Protein AF-A0A7S2MPW9-F1 (afdb_monomer_lite)

pLDDT: mean 77.72, std 21.35, range [29.8, 97.31]

Sequence (317 aa):
MNTMNASNDPNSKHPEPDKTSPPSLQSSKEESKTSEEHQGDAQKKQDGMHLFTVGCFVVCTFFWLLALVKYHPQPWLVVQNAFISLTVCFTLDTFVACVAPGLSSRLVTMHFSLGALQNILYIILLNIGTDLFAKVWTSIYFGYYQWTWIMLLTHCREFFPMFRVFYTIHHAISFFITGSWIIIGLCCFANDNDFIYRAIVIWLSSDLWVYSLNIYRSLRPETDKDFIRKWQTIVFGIERVHRSVAYLQPLTVPASRYNLLMWVVLSTGLFNDIVDAAFQLHSLCKHYQHKKLRVLAIDAKIPMHSTIATTNLDKAD

Organism: NCBI:txid374047

Structure (mmCIF, N/CA/C/O backbone):
data_AF-A0A7S2MPW9-F1
#
_entry.id   AF-A0A7S2MPW9-F1
#
loop_
_atom_site.group_PDB
_atom_site.id
_atom_site.type_symbol
_atom_site.label_atom_id
_atom_site.label_alt_id
_atom_site.label_comp_id
_atom_site.label_asym_id
_atom_site.label_entity_id
_atom_site.label_seq_id
_atom_site.pdbx_PDB_ins_code
_atom_site.Cartn_x
_atom_site.Cartn_y
_atom_site.Cartn_z
_atom_site.occupancy
_atom_site.B_iso_or_equiv
_atom_site.auth_seq_id
_atom_site.auth_comp_id
_atom_site.auth_asym_id
_atom_site.auth_atom_id
_atom_site.pdbx_PDB_model_num
ATOM 1 N N . MET A 1 1 ? -9.784 -38.675 66.337 1.00 33.03 1 MET A N 1
ATOM 2 C CA . MET A 1 1 ? -10.475 -38.417 67.615 1.00 33.03 1 MET A CA 1
ATOM 3 C C . MET A 1 1 ? -11.635 -37.475 67.341 1.00 33.03 1 MET A C 1
ATOM 5 O O . MET A 1 1 ? -11.364 -36.381 66.877 1.00 33.03 1 MET A O 1
ATOM 9 N N . ASN A 1 2 ? -12.854 -37.966 67.613 1.00 32.25 2 ASN A N 1
ATOM 10 C CA . ASN A 1 2 ? -14.096 -37.267 68.000 1.00 32.25 2 ASN A CA 1
ATOM 11 C C . ASN A 1 2 ? -14.688 -36.181 67.073 1.00 32.25 2 ASN A C 1
ATOM 13 O O . ASN A 1 2 ? -13.973 -35.299 66.636 1.00 32.25 2 ASN A O 1
ATOM 17 N N . THR A 1 3 ? -15.995 -36.068 66.803 1.00 31.20 3 THR A N 1
ATOM 18 C CA . THR A 1 3 ? -17.202 -36.926 66.885 1.00 31.20 3 THR A CA 1
ATOM 19 C C . THR A 1 3 ? -18.344 -36.133 66.222 1.00 31.20 3 THR A C 1
ATOM 21 O O . THR A 1 3 ? -18.347 -34.907 66.252 1.00 31.20 3 THR A O 1
ATOM 24 N N . MET A 1 4 ? -19.314 -36.867 65.674 1.00 30.08 4 MET A N 1
ATOM 25 C CA . MET A 1 4 ? -20.738 -36.548 65.436 1.00 30.08 4 MET A CA 1
ATOM 26 C C . MET A 1 4 ? -21.390 -35.447 66.313 1.00 30.08 4 MET A C 1
ATOM 28 O O . MET A 1 4 ? -21.136 -35.399 67.515 1.00 30.08 4 MET A O 1
ATOM 32 N N . ASN A 1 5 ? -22.379 -34.716 65.766 1.00 32.38 5 ASN A N 1
ATOM 33 C CA . ASN A 1 5 ? -23.802 -34.988 66.061 1.00 32.38 5 ASN A CA 1
ATOM 34 C C . ASN A 1 5 ? -24.821 -34.199 65.213 1.00 32.38 5 ASN A C 1
ATOM 36 O O . ASN A 1 5 ? -24.546 -33.120 64.699 1.00 32.38 5 ASN A O 1
ATOM 40 N N . ALA A 1 6 ? -26.000 -34.813 65.097 1.00 31.95 6 ALA A N 1
ATOM 41 C CA . ALA A 1 6 ? -27.182 -34.459 64.313 1.00 31.95 6 ALA A CA 1
ATOM 42 C C . ALA A 1 6 ? -28.345 -33.913 65.188 1.00 31.95 6 ALA A C 1
ATOM 44 O O . ALA A 1 6 ? -28.186 -33.761 66.399 1.00 31.95 6 ALA A O 1
ATOM 45 N N . SER A 1 7 ? -29.530 -33.777 64.562 1.00 29.80 7 SER A N 1
ATOM 46 C CA . SER A 1 7 ? -30.897 -33.534 65.102 1.00 29.80 7 SER A CA 1
ATOM 47 C C . SER A 1 7 ? -31.343 -32.064 65.170 1.00 29.80 7 SER A C 1
ATOM 49 O O . SER A 1 7 ? -30.515 -31.199 65.420 1.00 29.80 7 SER A O 1
ATOM 51 N N . ASN A 1 8 ? -32.613 -31.673 65.012 1.00 30.14 8 ASN A N 1
ATOM 52 C CA . ASN A 1 8 ? -33.855 -32.246 64.462 1.00 30.14 8 ASN A CA 1
ATOM 53 C C . ASN A 1 8 ? -34.857 -31.060 64.309 1.00 30.14 8 ASN A C 1
ATOM 55 O O . ASN A 1 8 ? -34.724 -30.059 65.009 1.00 30.14 8 ASN A O 1
ATOM 59 N N . ASP A 1 9 ? -35.837 -31.222 63.412 1.00 34.28 9 ASP A N 1
ATOM 60 C CA . ASP A 1 9 ? -37.135 -30.515 63.191 1.00 34.28 9 ASP A CA 1
ATOM 61 C C . ASP A 1 9 ? -37.967 -30.217 64.488 1.00 34.28 9 ASP A C 1
ATOM 63 O O . ASP A 1 9 ? -37.542 -30.740 65.523 1.00 34.28 9 ASP A O 1
ATOM 67 N N . PRO A 1 10 ? -39.169 -29.538 64.535 1.00 42.94 10 PRO A N 1
ATOM 68 C CA . PRO A 1 10 ? -40.152 -29.186 63.470 1.00 42.94 10 PRO A CA 1
ATOM 69 C C . PRO A 1 10 ? -41.023 -27.878 63.637 1.00 42.94 10 PRO A C 1
ATOM 71 O O . PRO A 1 10 ? -41.033 -27.213 64.666 1.00 42.94 10 PRO A O 1
ATOM 74 N N . ASN A 1 11 ? -41.863 -27.604 62.620 1.00 30.50 11 ASN A N 1
ATOM 75 C CA . ASN A 1 11 ? -43.237 -27.023 62.612 1.00 30.50 11 ASN A CA 1
ATOM 76 C C . ASN A 1 11 ? -43.641 -25.749 63.404 1.00 30.50 11 ASN A C 1
ATOM 78 O O . ASN A 1 11 ? -43.724 -25.741 64.628 1.00 30.50 11 ASN A O 1
ATOM 82 N N . SER A 1 12 ? -44.233 -24.792 62.671 1.00 34.12 12 SER A N 1
ATOM 83 C CA . SER A 1 12 ? -45.349 -23.944 63.133 1.00 34.12 12 SER A CA 1
ATOM 84 C C . SER A 1 12 ? -46.259 -23.558 61.951 1.00 34.12 12 SER A C 1
ATOM 86 O O . SER A 1 12 ? -45.774 -23.163 60.893 1.00 34.12 12 SER A O 1
ATOM 88 N N . LYS A 1 13 ? -47.578 -23.717 62.127 1.00 32.12 13 LYS A N 1
ATOM 89 C CA . LYS A 1 13 ? -48.657 -23.565 61.131 1.00 32.12 13 LYS A CA 1
ATOM 90 C C . LYS A 1 13 ? -49.380 -22.201 61.223 1.00 32.12 13 LYS A C 1
ATOM 92 O O . LYS A 1 13 ? -49.699 -21.789 62.331 1.00 32.12 13 LYS A O 1
ATOM 97 N N . HIS A 1 14 ? -49.799 -21.695 60.046 1.00 30.05 14 HIS A N 1
ATOM 98 C CA . HIS A 1 14 ? -51.002 -20.879 59.696 1.00 30.05 14 HIS A CA 1
ATOM 99 C C . HIS A 1 14 ? -51.167 -19.421 60.202 1.00 30.05 14 HIS A C 1
ATOM 101 O O . HIS A 1 14 ? -50.583 -19.092 61.229 1.00 30.05 14 HIS A O 1
ATOM 107 N N . PRO A 1 15 ? -52.039 -18.565 59.584 1.00 38.38 15 PRO A N 1
ATOM 108 C CA . PRO A 1 15 ? -52.835 -18.675 58.331 1.00 38.38 15 PRO A CA 1
ATOM 109 C C . PRO A 1 15 ? -52.736 -17.460 57.347 1.00 38.38 15 PRO A C 1
ATOM 111 O O . PRO A 1 15 ? -52.164 -16.423 57.669 1.00 38.38 15 PRO A O 1
ATOM 114 N N . GLU A 1 16 ? -53.335 -17.600 56.150 1.00 34.88 16 GLU A N 1
ATOM 115 C CA . GLU A 1 16 ? -53.603 -16.543 55.140 1.00 34.88 16 GLU A CA 1
ATOM 116 C C . GLU A 1 16 ? -54.580 -15.447 55.624 1.00 34.88 16 GLU A C 1
ATOM 118 O O . GLU A 1 16 ? -55.357 -15.674 56.557 1.00 34.88 16 GLU A O 1
ATOM 123 N N . PRO A 1 17 ? -54.619 -14.291 54.924 1.00 35.62 17 PRO A N 1
ATOM 124 C CA . PRO A 1 17 ? -55.852 -13.996 54.184 1.00 35.62 17 PRO A CA 1
ATOM 125 C C . PRO A 1 17 ? -55.654 -13.362 52.787 1.00 35.62 17 PRO A C 1
ATOM 127 O O . PRO A 1 17 ? -54.938 -12.383 52.602 1.00 35.62 17 PRO A O 1
ATOM 130 N N . ASP A 1 18 ? -56.377 -13.946 51.834 1.00 30.27 18 ASP A N 1
ATOM 131 C CA . ASP A 1 18 ? -57.110 -13.380 50.691 1.00 30.27 18 ASP A CA 1
ATOM 132 C C . ASP A 1 18 ? -57.025 -11.856 50.415 1.00 30.27 18 ASP A C 1
ATOM 134 O O . ASP A 1 18 ? -57.422 -11.049 51.262 1.00 30.27 18 ASP A O 1
ATOM 138 N N . LYS A 1 19 ? -56.662 -11.473 49.172 1.00 30.19 19 LYS A N 1
ATOM 139 C CA . LYS A 1 19 ? -57.503 -10.666 48.248 1.00 30.19 19 LYS A CA 1
ATOM 140 C C . LYS A 1 19 ? -56.767 -10.114 47.012 1.00 30.19 19 LYS A C 1
ATOM 142 O O . LYS A 1 19 ? -55.676 -9.558 47.081 1.00 30.19 19 LYS A O 1
ATOM 147 N N . THR A 1 20 ? -57.534 -10.112 45.918 1.00 30.34 20 THR A N 1
ATOM 148 C CA . THR A 1 20 ? -57.513 -9.200 44.753 1.00 30.34 20 THR A CA 1
ATOM 149 C C . THR A 1 20 ? -56.441 -9.381 43.672 1.00 30.34 20 THR A C 1
ATOM 151 O O . THR A 1 20 ? -55.391 -8.751 43.676 1.00 30.34 20 THR A O 1
ATOM 154 N N . SER A 1 21 ? -56.811 -10.138 42.635 1.00 35.56 21 SER A N 1
ATOM 155 C CA . SER A 1 21 ? -56.347 -9.929 41.255 1.00 35.56 21 SER A CA 1
ATOM 156 C C . SER A 1 21 ? -57.095 -8.753 40.607 1.00 35.56 21 SER A C 1
ATOM 158 O O . SER A 1 21 ? -58.295 -8.595 40.845 1.00 35.56 21 SER A O 1
ATOM 160 N N . PRO A 1 22 ? -56.425 -7.962 39.751 1.00 34.09 22 PRO A N 1
ATOM 161 C CA . PRO A 1 22 ? -56.986 -7.678 38.422 1.00 34.09 22 PRO A CA 1
ATOM 162 C C . PRO A 1 22 ? -55.875 -7.584 37.340 1.00 34.09 22 PRO A C 1
ATOM 164 O O . PRO A 1 22 ? -54.704 -7.814 37.631 1.00 34.09 22 PRO A O 1
ATOM 167 N N . PRO A 1 23 ? -56.199 -7.232 36.086 1.00 33.94 23 PRO A N 1
ATOM 168 C CA . PRO A 1 23 ? -56.688 -8.104 35.032 1.00 33.94 23 PRO A CA 1
ATOM 169 C C . PRO A 1 23 ? -55.614 -8.409 33.967 1.00 33.94 23 PRO A C 1
ATOM 171 O O . PRO A 1 23 ? -54.579 -7.759 33.849 1.00 33.94 23 PRO A O 1
ATOM 174 N N . SER A 1 24 ? -55.919 -9.410 33.148 1.00 39.53 24 SER A N 1
ATOM 175 C CA . SER A 1 24 ? -55.214 -9.826 31.935 1.00 39.53 24 SER A CA 1
ATOM 176 C C . SER A 1 24 ? -54.828 -8.672 30.994 1.00 39.53 24 SER A C 1
ATOM 178 O O . SER A 1 24 ? -55.700 -8.055 30.382 1.00 39.53 24 SER A O 1
ATOM 180 N N . LEU A 1 25 ? -53.524 -8.468 30.779 1.00 33.00 25 LEU A N 1
ATOM 181 C CA . LEU A 1 25 ? -52.990 -7.773 29.605 1.00 33.00 25 LEU A CA 1
ATOM 182 C C . LEU A 1 25 ? -52.784 -8.789 28.470 1.00 33.00 25 LEU A C 1
ATOM 184 O O . LEU A 1 25 ? -51.747 -9.439 28.356 1.00 33.00 25 LEU A O 1
ATOM 188 N N . GLN A 1 26 ? -53.794 -8.914 27.608 1.00 40.38 26 GLN A N 1
ATOM 189 C CA . GLN A 1 26 ? -53.567 -9.247 26.204 1.00 40.38 26 GLN A CA 1
ATOM 190 C C . GLN A 1 26 ? -52.887 -8.037 25.553 1.00 40.38 26 GLN A C 1
ATOM 192 O O . GLN A 1 26 ? -53.560 -7.052 25.284 1.00 40.38 26 GLN A O 1
ATOM 197 N N . SER A 1 27 ? -51.573 -8.080 25.330 1.00 38.75 27 SER A N 1
ATOM 198 C CA . SER A 1 27 ? -50.887 -7.247 24.326 1.00 38.75 27 SER A CA 1
ATOM 199 C C . SER A 1 27 ? -49.396 -7.581 24.301 1.00 38.75 27 SER A C 1
ATOM 201 O O . SER A 1 27 ? -48.606 -6.946 24.994 1.00 38.75 27 SER A O 1
ATOM 203 N N . SER A 1 28 ? -49.007 -8.584 23.515 1.00 38.41 28 SER A N 1
ATOM 204 C CA . SER A 1 28 ? -47.616 -8.761 23.056 1.00 38.41 28 SER A CA 1
ATOM 205 C C . SER A 1 28 ? -47.512 -9.952 22.105 1.00 38.41 28 SER A C 1
ATOM 207 O O . SER A 1 28 ? -46.898 -10.973 22.405 1.00 38.41 28 SER A O 1
ATOM 209 N N . LYS A 1 29 ? -48.143 -9.859 20.930 1.00 32.94 29 LYS A N 1
ATOM 210 C CA . LYS A 1 29 ? -47.875 -10.823 19.848 1.00 32.94 29 LYS A CA 1
ATOM 211 C C . LYS A 1 29 ? -47.653 -10.224 18.459 1.00 32.94 29 LYS A C 1
ATOM 213 O O . LYS A 1 29 ? -47.433 -10.993 17.532 1.00 32.94 29 LYS A O 1
ATOM 218 N N . GLU A 1 30 ? -47.611 -8.899 18.312 1.00 34.00 30 GLU A N 1
ATOM 219 C CA . GLU A 1 30 ? -47.418 -8.265 16.994 1.00 34.00 30 GLU A CA 1
ATOM 220 C C . GLU A 1 30 ? -46.133 -7.441 16.817 1.00 34.00 30 GLU A C 1
ATOM 222 O O . GLU A 1 30 ? -45.769 -7.164 15.682 1.00 34.00 30 GLU A O 1
ATOM 227 N N . GLU A 1 31 ? -45.352 -7.153 17.864 1.00 34.34 31 GLU A N 1
ATOM 228 C CA . GLU A 1 31 ? -44.090 -6.397 17.700 1.00 34.34 31 GLU A CA 1
ATOM 229 C C . GLU A 1 31 ? -42.842 -7.258 17.426 1.00 34.34 31 GLU A C 1
ATOM 231 O O . GLU A 1 31 ? -41.777 -6.717 17.138 1.00 34.34 31 GLU A O 1
ATOM 236 N N . SER A 1 32 ? -42.934 -8.595 17.460 1.00 36.28 32 SER A N 1
ATOM 237 C CA . SER A 1 32 ? -41.745 -9.459 17.301 1.00 36.28 32 SER A CA 1
ATOM 238 C C . SER A 1 32 ? -41.447 -9.900 15.861 1.00 36.28 32 SER A C 1
ATOM 240 O O . SER A 1 32 ? -40.350 -10.389 15.613 1.00 36.28 32 SER A O 1
ATOM 242 N N . LYS A 1 33 ? -42.367 -9.725 14.899 1.00 35.72 33 LYS A N 1
ATOM 243 C CA . LYS A 1 33 ? -42.147 -10.187 13.510 1.00 35.72 33 LYS A CA 1
ATOM 244 C C . LYS A 1 33 ? -41.399 -9.182 12.628 1.00 35.72 33 LYS A C 1
ATOM 246 O O . LYS A 1 33 ? -40.625 -9.587 11.770 1.00 35.72 33 LYS A O 1
ATOM 251 N N . THR A 1 34 ? -41.559 -7.883 12.866 1.00 39.59 34 THR A N 1
ATOM 252 C CA . THR A 1 34 ? -40.948 -6.824 12.041 1.00 39.59 34 THR A CA 1
ATOM 253 C C . THR A 1 34 ? -39.464 -6.586 12.336 1.00 39.59 34 THR A C 1
ATOM 255 O O . THR A 1 34 ? -38.724 -6.195 11.434 1.00 39.59 34 THR A O 1
ATOM 258 N N . SER A 1 35 ? -38.984 -6.861 13.556 1.00 41.31 35 SER A N 1
ATOM 259 C CA . SER A 1 35 ? -37.544 -6.767 13.870 1.00 41.31 35 SER A CA 1
ATOM 260 C C . SER A 1 35 ? -36.727 -7.941 13.318 1.00 41.31 35 SER A C 1
ATOM 262 O O . SER A 1 35 ? -35.585 -7.734 12.909 1.00 41.31 35 SER A O 1
ATOM 264 N N . GLU A 1 36 ? -37.295 -9.150 13.257 1.00 44.50 36 GLU A N 1
ATOM 265 C CA . GLU A 1 36 ? -36.598 -10.337 12.737 1.00 44.50 36 GLU A CA 1
ATOM 266 C C . GLU A 1 36 ? -36.490 -10.331 11.203 1.00 44.50 36 GLU A C 1
ATOM 268 O O . GLU A 1 36 ? -35.430 -10.660 10.671 1.00 44.50 36 GLU A O 1
ATOM 273 N N . GLU A 1 37 ? -37.523 -9.876 10.479 1.00 42.56 37 GLU A N 1
ATOM 274 C CA . GLU A 1 37 ? -37.459 -9.728 9.012 1.00 42.56 37 GLU A CA 1
ATOM 275 C C . GLU A 1 37 ? -36.451 -8.650 8.579 1.00 42.56 37 GLU A C 1
ATOM 277 O O . GLU A 1 37 ? -35.635 -8.885 7.686 1.00 42.56 37 GLU A O 1
ATOM 282 N N . HIS A 1 38 ? -36.419 -7.492 9.251 1.00 47.44 38 HIS A N 1
ATOM 283 C CA . HIS A 1 38 ? -35.436 -6.445 8.946 1.00 47.44 38 HIS A CA 1
ATOM 284 C C . HIS A 1 38 ? -33.999 -6.808 9.353 1.00 47.44 38 HIS A C 1
ATOM 286 O O . HIS A 1 38 ? -33.057 -6.397 8.669 1.00 47.44 38 HIS A O 1
ATOM 292 N N . GLN A 1 39 ? -33.801 -7.601 10.412 1.00 49.88 39 GLN A N 1
ATOM 293 C CA . GLN A 1 39 ? -32.480 -8.152 10.733 1.00 49.88 39 GLN A CA 1
ATOM 294 C C . GLN A 1 39 ? -32.048 -9.230 9.729 1.00 49.88 39 GLN A C 1
ATOM 296 O O . GLN A 1 39 ? -30.889 -9.226 9.312 1.00 49.88 39 GLN A O 1
ATOM 301 N N . GLY A 1 40 ? -32.962 -10.097 9.281 1.00 54.00 40 GLY A N 1
ATOM 302 C CA . GLY A 1 40 ? -32.685 -11.137 8.285 1.00 54.00 40 GLY A CA 1
ATOM 303 C C . GLY A 1 40 ? -32.262 -10.580 6.921 1.00 54.00 40 GLY A C 1
ATOM 304 O O . GLY A 1 40 ? -31.305 -11.079 6.318 1.00 54.00 40 GLY A O 1
ATOM 305 N N . ASP A 1 41 ? -32.907 -9.507 6.461 1.00 60.22 41 ASP A N 1
ATOM 306 C CA . ASP A 1 41 ? -32.568 -8.849 5.192 1.00 60.22 41 ASP A CA 1
ATOM 307 C C . ASP A 1 41 ? -31.267 -8.039 5.265 1.00 60.22 41 ASP A C 1
ATOM 309 O O . ASP A 1 41 ? -30.459 -8.062 4.329 1.00 60.22 41 ASP A O 1
ATOM 313 N N . ALA A 1 42 ? -31.009 -7.364 6.390 1.00 61.56 42 ALA A N 1
ATOM 314 C CA . ALA A 1 42 ? -29.744 -6.668 6.614 1.00 61.56 42 ALA A CA 1
ATOM 315 C C . ALA A 1 42 ? -28.559 -7.649 6.666 1.00 61.56 42 ALA A C 1
ATOM 317 O O . ALA A 1 42 ? -27.515 -7.384 6.062 1.00 61.56 42 ALA A O 1
ATOM 318 N N . GLN A 1 43 ? -28.743 -8.803 7.315 1.00 61.09 43 GLN A N 1
ATOM 319 C CA . GLN A 1 43 ? -27.737 -9.859 7.410 1.00 61.09 43 GLN A CA 1
ATOM 320 C C . GLN A 1 43 ? -27.456 -10.499 6.041 1.00 61.09 43 GLN A C 1
ATOM 322 O O . GLN A 1 43 ? -26.302 -10.548 5.618 1.00 61.09 43 GLN A O 1
ATOM 327 N N . LYS A 1 44 ? -28.497 -10.878 5.279 1.00 66.00 44 LYS A N 1
ATOM 328 C CA . LYS A 1 44 ? -28.340 -11.408 3.908 1.00 66.00 44 LYS A CA 1
ATOM 329 C C . LYS A 1 44 ? -27.622 -10.432 2.978 1.00 66.00 44 LYS A C 1
ATOM 331 O O . LYS A 1 44 ? -26.766 -10.840 2.191 1.00 66.00 44 LYS A O 1
ATOM 336 N N . LYS A 1 45 ? -27.945 -9.138 3.064 1.00 68.50 45 LYS A N 1
ATOM 337 C CA . LYS A 1 45 ? -27.285 -8.094 2.267 1.00 68.50 45 LYS A CA 1
ATOM 338 C C . LYS A 1 45 ? -25.807 -7.947 2.636 1.00 68.50 45 LYS A C 1
ATOM 340 O O . LYS A 1 45 ? -24.966 -7.769 1.754 1.00 68.50 45 LYS A O 1
ATOM 345 N N . GLN A 1 46 ? -25.484 -8.038 3.924 1.00 66.06 46 GLN A N 1
ATOM 346 C CA . GLN A 1 46 ? -24.112 -7.964 4.418 1.00 66.06 46 GLN A CA 1
ATOM 347 C C . GLN A 1 46 ? -23.283 -9.193 4.005 1.00 66.06 46 GLN A C 1
ATOM 349 O O . GLN A 1 46 ? -22.144 -9.033 3.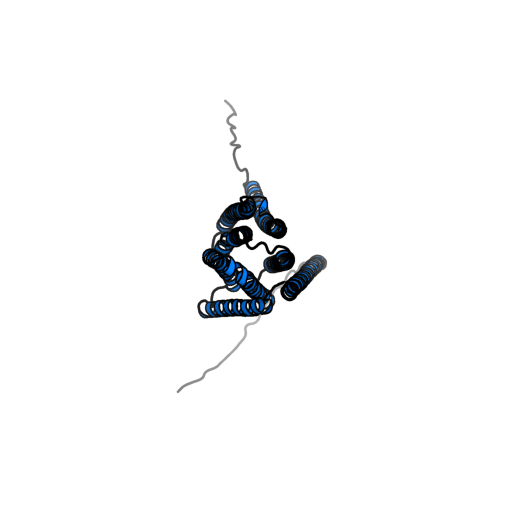560 1.00 66.06 46 GLN A O 1
ATOM 354 N N . ASP A 1 47 ? -23.865 -10.390 4.062 1.00 70.75 47 ASP A N 1
ATOM 355 C CA . ASP A 1 47 ? -23.218 -11.637 3.639 1.00 70.75 47 ASP A CA 1
ATOM 356 C C . ASP A 1 47 ? -22.990 -11.679 2.120 1.00 70.75 47 ASP A C 1
ATOM 358 O O . ASP A 1 47 ? -21.897 -12.025 1.662 1.00 70.75 47 ASP A O 1
ATOM 362 N N . GLY A 1 48 ? -23.974 -11.233 1.330 1.00 73.62 48 GLY A N 1
ATOM 363 C CA . GLY A 1 48 ? -23.838 -11.099 -0.123 1.00 73.62 48 GLY A CA 1
ATOM 364 C C . GLY A 1 48 ? -22.732 -10.118 -0.528 1.00 73.62 48 GLY A C 1
ATOM 365 O O . GLY A 1 48 ? -21.932 -10.411 -1.417 1.00 73.62 48 GLY A O 1
ATOM 366 N N . MET A 1 49 ? -22.625 -8.981 0.169 1.00 75.25 49 MET A N 1
ATOM 367 C CA . MET A 1 49 ? -21.550 -8.011 -0.058 1.00 75.25 49 MET A CA 1
ATOM 368 C C . MET A 1 49 ? -20.173 -8.597 0.287 1.00 75.25 49 MET A C 1
ATOM 370 O O . MET A 1 49 ? -19.224 -8.410 -0.472 1.00 75.25 49 MET A O 1
ATOM 374 N N . HIS A 1 50 ? -20.055 -9.349 1.386 1.00 74.06 50 HIS A N 1
ATOM 375 C CA . HIS A 1 50 ? -18.806 -10.029 1.732 1.00 74.06 50 HIS A CA 1
ATOM 376 C C . HIS A 1 50 ? -18.383 -11.038 0.658 1.00 74.06 50 HIS A C 1
ATOM 378 O O . HIS A 1 50 ? -17.247 -10.966 0.187 1.00 74.06 50 HIS A O 1
ATOM 384 N N . LEU A 1 51 ? -19.286 -11.921 0.222 1.00 80.62 51 LEU A N 1
ATOM 385 C CA . LEU A 1 51 ? -19.003 -12.904 -0.830 1.00 80.62 51 LEU A CA 1
ATOM 386 C C . LEU A 1 51 ? -18.572 -12.241 -2.141 1.00 80.62 51 LEU A C 1
ATOM 388 O O . LEU A 1 51 ? -17.579 -12.655 -2.737 1.00 80.62 51 LEU A O 1
ATOM 392 N N . PHE A 1 52 ? -19.265 -11.176 -2.553 1.00 84.38 52 PHE A N 1
ATOM 393 C CA . PHE A 1 52 ? -18.893 -10.404 -3.737 1.00 84.38 52 PHE A CA 1
ATOM 394 C C . PHE A 1 52 ? -17.475 -9.831 -3.618 1.00 84.38 52 PHE A C 1
ATOM 396 O O . PHE A 1 52 ? -16.657 -10.022 -4.515 1.00 84.38 52 PHE A O 1
ATOM 403 N N . THR A 1 53 ? -17.145 -9.189 -2.491 1.00 82.00 53 THR A N 1
ATOM 404 C CA . THR A 1 53 ? -15.803 -8.613 -2.293 1.00 82.00 53 THR A CA 1
ATOM 405 C C . THR A 1 53 ? -14.700 -9.670 -2.276 1.00 82.00 53 THR A C 1
ATOM 407 O O . THR A 1 53 ? -13.645 -9.448 -2.868 1.00 82.00 53 THR A O 1
ATOM 410 N N . VAL A 1 54 ? -14.945 -10.838 -1.673 1.00 83.94 54 VAL A N 1
ATOM 411 C CA . VAL A 1 54 ? -14.001 -11.967 -1.699 1.00 83.94 54 VAL A CA 1
ATOM 412 C C . VAL A 1 54 ? -13.817 -12.487 -3.126 1.00 83.94 54 VAL A C 1
ATOM 414 O O . VAL A 1 54 ? -12.684 -12.716 -3.543 1.00 83.94 54 VAL A O 1
ATOM 417 N N . GLY A 1 55 ? -14.899 -12.611 -3.901 1.00 87.06 55 GLY A N 1
ATOM 418 C CA . GLY A 1 55 ? -14.833 -12.970 -5.319 1.00 87.06 55 GLY A CA 1
ATOM 419 C C . GLY A 1 55 ? -13.977 -11.991 -6.128 1.00 87.06 55 GLY A C 1
ATOM 420 O O . GLY A 1 55 ? -13.075 -12.418 -6.847 1.00 87.06 55 GLY A O 1
ATOM 421 N N . CYS A 1 56 ? -14.187 -10.682 -5.947 1.00 88.31 56 CYS A N 1
ATOM 422 C CA . CYS A 1 56 ? -13.365 -9.645 -6.577 1.00 88.31 56 CYS A CA 1
ATOM 423 C C . CYS A 1 56 ? -11.887 -9.768 -6.196 1.00 88.31 56 CYS A C 1
ATOM 425 O O . CYS A 1 56 ? -11.028 -9.688 -7.069 1.00 88.31 56 CYS A O 1
ATOM 427 N N . PHE A 1 57 ? -11.581 -10.008 -4.918 1.00 88.38 57 PHE A N 1
ATOM 428 C CA . PHE A 1 57 ? -10.207 -10.228 -4.471 1.00 88.38 57 PHE A CA 1
ATOM 429 C C . PHE A 1 57 ? -9.563 -11.411 -5.199 1.00 88.38 57 PHE A C 1
ATOM 431 O O . PHE A 1 57 ? -8.494 -11.248 -5.778 1.00 88.38 57 PHE A O 1
ATOM 438 N N . VAL A 1 58 ? -10.231 -12.569 -5.243 1.00 89.94 58 VAL A N 1
ATOM 439 C CA . VAL A 1 58 ? -9.710 -13.770 -5.918 1.00 89.94 58 VAL A CA 1
ATOM 440 C C . VAL A 1 58 ? -9.455 -13.504 -7.401 1.00 89.94 58 VAL A C 1
ATOM 442 O O . VAL A 1 58 ? -8.386 -13.845 -7.908 1.00 89.94 58 VAL A O 1
ATOM 445 N N . VAL A 1 59 ? -10.398 -12.855 -8.090 1.00 92.88 59 VAL A N 1
ATOM 446 C CA . VAL A 1 59 ? -10.253 -12.504 -9.511 1.00 92.88 59 VAL A CA 1
ATOM 447 C C . VAL A 1 59 ? -9.077 -11.551 -9.725 1.00 92.88 59 VAL A C 1
ATOM 449 O O . VAL A 1 59 ? -8.262 -11.790 -10.615 1.00 92.88 59 VAL A O 1
ATOM 452 N N . CYS A 1 60 ? -8.934 -10.510 -8.902 1.00 93.31 60 CYS A N 1
ATOM 453 C CA . CYS A 1 60 ? -7.832 -9.556 -9.015 1.00 93.31 60 CYS A CA 1
ATOM 454 C C . CYS A 1 60 ? -6.472 -10.180 -8.678 1.00 93.31 60 CYS A C 1
ATOM 456 O O . CYS A 1 60 ? -5.490 -9.906 -9.366 1.00 93.31 60 CYS A O 1
ATOM 458 N N . THR A 1 61 ? -6.398 -11.051 -7.667 1.00 91.19 61 THR A N 1
ATOM 459 C CA . THR A 1 61 ? -5.182 -11.814 -7.352 1.00 91.19 61 THR A CA 1
ATOM 460 C C . THR A 1 61 ? -4.812 -12.746 -8.501 1.00 91.19 61 THR A C 1
ATOM 462 O O . THR A 1 61 ? -3.644 -12.815 -8.881 1.00 91.19 61 THR A O 1
ATOM 465 N N . PHE A 1 62 ? -5.787 -13.436 -9.096 1.00 93.31 62 PHE A N 1
ATOM 466 C CA . PHE A 1 62 ? -5.542 -14.306 -10.244 1.00 93.31 62 PHE A CA 1
ATOM 467 C C . PHE A 1 62 ? -5.086 -13.510 -11.471 1.00 93.31 62 PHE A C 1
ATOM 469 O O . PHE A 1 62 ? -4.110 -13.884 -12.116 1.00 93.31 62 PHE A O 1
ATOM 476 N N . PHE A 1 63 ? -5.726 -12.373 -11.752 1.00 94.62 63 PHE A N 1
ATOM 477 C CA . PHE A 1 63 ? -5.292 -11.437 -12.788 1.00 94.62 63 PHE A CA 1
ATOM 478 C C . PHE A 1 63 ? -3.844 -10.982 -12.568 1.00 94.62 63 PHE A C 1
ATOM 480 O O . PHE A 1 63 ? -3.041 -11.030 -13.498 1.00 94.62 63 PHE A O 1
ATOM 487 N N . TRP A 1 64 ? -3.491 -10.597 -11.341 1.00 94.06 64 TRP A N 1
ATOM 488 C CA . TRP A 1 64 ? -2.131 -10.193 -10.993 1.00 94.06 64 TRP A CA 1
ATOM 489 C C . TRP A 1 64 ? -1.123 -11.328 -11.201 1.00 94.06 64 TRP A C 1
ATOM 491 O O . TRP A 1 64 ? -0.072 -11.109 -11.798 1.00 94.06 64 TRP A O 1
ATOM 501 N N . LEU A 1 65 ? -1.456 -12.555 -10.783 1.00 93.19 65 LEU A N 1
ATOM 502 C CA . LEU A 1 65 ? -0.610 -13.736 -10.991 1.00 93.19 65 LEU A CA 1
ATOM 503 C C . LEU A 1 65 ? -0.421 -14.045 -12.480 1.00 93.19 65 LEU A C 1
ATOM 505 O O . LEU A 1 65 ? 0.698 -14.321 -12.908 1.00 93.19 65 LEU A O 1
ATOM 509 N N . LEU A 1 66 ? -1.486 -13.963 -13.282 1.00 93.94 66 LEU A N 1
ATOM 510 C CA . LEU A 1 66 ? -1.399 -14.128 -14.733 1.00 93.94 66 LEU A CA 1
ATOM 511 C C . LEU A 1 66 ? -0.531 -13.043 -15.375 1.00 93.94 66 LEU A C 1
ATOM 513 O O . LEU A 1 66 ? 0.295 -13.352 -16.233 1.00 93.94 66 LEU A O 1
ATOM 517 N N . ALA A 1 67 ? -0.695 -11.785 -14.954 1.00 92.50 67 ALA A N 1
ATOM 518 C CA . ALA A 1 67 ? 0.126 -10.679 -15.426 1.00 92.50 67 ALA A CA 1
ATOM 519 C C . ALA A 1 67 ? 1.605 -10.902 -15.077 1.00 92.50 67 ALA A C 1
ATOM 521 O O . ALA A 1 67 ? 2.473 -10.756 -15.938 1.00 92.50 67 ALA A O 1
ATOM 522 N N . LEU A 1 68 ? 1.884 -11.332 -13.843 1.00 92.19 68 LEU A N 1
ATOM 523 C CA . LEU A 1 68 ? 3.224 -11.663 -13.379 1.00 92.19 68 LEU A CA 1
ATOM 524 C C . LEU A 1 68 ? 3.845 -12.777 -14.229 1.00 92.19 68 LEU A C 1
ATOM 526 O O . LEU A 1 68 ? 4.899 -12.570 -14.819 1.00 92.19 68 LEU A O 1
ATOM 530 N N . VAL A 1 69 ? 3.189 -13.937 -14.326 1.00 92.94 69 VAL A N 1
ATOM 531 C CA . VAL A 1 69 ? 3.722 -15.113 -15.037 1.00 92.94 69 VAL A CA 1
ATOM 532 C C . VAL A 1 69 ? 3.948 -14.829 -16.521 1.00 92.94 69 VAL A C 1
ATOM 534 O O . VAL A 1 69 ? 4.918 -15.324 -17.091 1.00 92.94 69 VAL A O 1
ATOM 537 N N . LYS A 1 70 ? 3.072 -14.039 -17.150 1.00 92.31 70 LYS A N 1
ATOM 538 C CA . LYS A 1 70 ? 3.125 -13.793 -18.593 1.00 92.31 70 LYS A CA 1
ATOM 539 C C . LYS A 1 70 ? 4.075 -12.663 -18.996 1.00 92.31 70 LYS A C 1
ATOM 541 O O . LYS A 1 70 ? 4.662 -12.749 -20.071 1.00 92.31 70 LYS A O 1
ATOM 546 N N . TYR A 1 71 ? 4.191 -11.606 -18.191 1.00 89.88 71 TYR A N 1
ATOM 547 C CA . TYR A 1 71 ? 4.869 -10.372 -18.610 1.00 89.88 71 TYR A CA 1
ATOM 548 C C . TYR A 1 71 ? 6.052 -9.965 -17.724 1.00 89.88 71 TYR A C 1
ATOM 550 O O . TYR A 1 71 ? 6.854 -9.137 -18.147 1.00 89.88 71 TYR A O 1
ATOM 558 N N . HIS A 1 72 ? 6.209 -10.519 -16.519 1.00 87.44 72 HIS A N 1
ATOM 559 C CA . HIS A 1 72 ? 7.376 -10.210 -15.693 1.00 87.44 72 HIS A CA 1
ATOM 560 C C . HIS A 1 72 ? 8.592 -11.037 -16.149 1.00 87.44 72 HIS A C 1
ATOM 562 O O . HIS A 1 72 ? 8.446 -12.235 -16.381 1.00 87.44 72 HIS A O 1
ATOM 568 N N . PRO A 1 73 ? 9.808 -10.464 -16.231 1.00 86.38 73 PRO A N 1
ATOM 569 C CA . PRO A 1 73 ? 10.992 -11.195 -16.699 1.00 86.38 73 PRO A CA 1
ATOM 570 C C . PRO A 1 73 ? 11.457 -12.296 -15.733 1.00 86.38 73 PRO A C 1
ATOM 572 O O . PRO A 1 73 ? 12.128 -13.240 -16.137 1.00 86.38 73 PRO A O 1
ATOM 575 N N . GLN A 1 74 ? 11.127 -12.176 -14.444 1.00 88.88 74 GLN A N 1
ATOM 576 C CA . GLN A 1 74 ? 11.537 -13.115 -13.392 1.00 88.88 74 GLN A CA 1
ATOM 577 C C . GLN A 1 74 ? 10.365 -13.442 -12.450 1.00 88.88 74 GLN A C 1
ATOM 579 O O . GLN A 1 74 ? 10.387 -13.059 -11.281 1.00 88.88 74 GLN A O 1
ATOM 584 N N . PRO A 1 75 ? 9.290 -14.085 -12.936 1.00 90.94 75 PRO A N 1
ATOM 585 C CA . PRO A 1 75 ? 8.066 -14.263 -12.156 1.00 90.94 75 PRO A CA 1
ATOM 586 C C . PRO A 1 75 ? 8.286 -15.185 -10.954 1.00 90.94 75 PRO A C 1
ATOM 588 O O . PRO A 1 75 ? 7.788 -14.921 -9.863 1.00 90.94 75 PRO A O 1
ATOM 591 N N . TRP A 1 76 ? 9.094 -16.234 -11.127 1.00 92.00 76 TRP A N 1
ATOM 592 C CA . TRP A 1 76 ? 9.387 -17.191 -10.065 1.00 92.00 76 TRP A CA 1
ATOM 593 C C . TRP A 1 76 ? 10.140 -16.557 -8.893 1.00 92.00 76 TRP A C 1
ATOM 595 O O . TRP A 1 76 ? 9.791 -16.798 -7.742 1.00 92.00 76 TRP A O 1
ATOM 605 N N . LEU A 1 77 ? 11.108 -15.681 -9.180 1.00 90.69 77 LEU A N 1
ATOM 606 C CA . LEU A 1 77 ? 11.841 -14.955 -8.146 1.00 90.69 77 LEU A CA 1
ATOM 607 C C . LEU A 1 77 ? 10.909 -14.041 -7.336 1.00 90.69 77 LEU A C 1
ATOM 609 O O . LEU A 1 77 ? 11.027 -13.977 -6.116 1.00 90.69 77 LEU A O 1
ATOM 613 N N . VAL A 1 78 ? 9.951 -13.380 -7.998 1.00 91.94 78 VAL A N 1
ATOM 614 C CA . VAL A 1 78 ? 8.945 -12.548 -7.316 1.00 91.94 78 VAL A CA 1
ATOM 615 C C . VAL A 1 78 ? 8.083 -13.390 -6.378 1.00 91.94 78 VAL A C 1
ATOM 617 O O . VAL A 1 78 ? 7.885 -13.014 -5.224 1.00 91.94 78 VAL A O 1
ATOM 620 N N . VAL A 1 79 ? 7.613 -14.554 -6.838 1.00 91.94 79 VAL A N 1
ATOM 621 C CA . VAL A 1 79 ? 6.820 -15.474 -6.007 1.00 91.94 79 VAL A CA 1
ATOM 622 C C . VAL A 1 79 ? 7.635 -15.984 -4.816 1.00 91.94 79 VAL A C 1
ATOM 624 O O . VAL A 1 79 ? 7.160 -15.912 -3.685 1.00 91.94 79 VAL A O 1
ATOM 627 N N . GLN A 1 80 ? 8.871 -16.443 -5.033 1.00 93.69 80 GLN A N 1
ATOM 628 C CA . GLN A 1 80 ? 9.756 -16.910 -3.959 1.00 93.69 80 GLN A CA 1
ATOM 629 C C . GLN A 1 80 ? 10.002 -15.821 -2.906 1.00 93.69 80 GLN A C 1
ATOM 631 O O . GLN A 1 80 ? 9.843 -16.066 -1.710 1.00 93.69 80 GLN A O 1
ATOM 636 N N . ASN A 1 81 ? 10.328 -14.604 -3.341 1.00 94.19 81 ASN A N 1
ATOM 637 C CA . ASN A 1 81 ? 10.553 -13.480 -2.437 1.00 94.19 81 ASN A CA 1
ATOM 638 C C . ASN A 1 81 ? 9.275 -13.079 -1.690 1.00 94.19 81 ASN A C 1
ATOM 640 O O . ASN A 1 81 ? 9.344 -12.727 -0.514 1.00 94.19 81 ASN A O 1
ATOM 644 N N . ALA A 1 82 ? 8.107 -13.180 -2.328 1.00 94.81 82 ALA A N 1
ATOM 645 C CA . ALA A 1 82 ? 6.838 -12.936 -1.655 1.00 94.81 82 ALA A CA 1
ATOM 646 C C . ALA A 1 82 ? 6.551 -13.978 -0.565 1.00 94.81 82 ALA A C 1
ATOM 648 O O . ALA A 1 82 ? 6.104 -13.604 0.518 1.00 94.81 82 ALA A O 1
ATOM 649 N N . PHE A 1 83 ? 6.878 -15.256 -0.794 1.00 95.50 83 PHE A N 1
ATOM 650 C CA . PHE A 1 83 ? 6.807 -16.293 0.243 1.00 95.50 83 PHE A CA 1
ATOM 651 C C . PHE A 1 83 ? 7.750 -16.008 1.418 1.00 95.50 83 PHE A C 1
ATOM 653 O O . PHE A 1 83 ? 7.377 -16.226 2.573 1.00 95.50 83 PHE A O 1
ATOM 660 N N . ILE A 1 84 ? 8.951 -15.485 1.151 1.00 95.69 84 ILE A N 1
ATOM 661 C CA . ILE A 1 84 ? 9.873 -15.048 2.208 1.00 95.69 84 ILE A CA 1
ATOM 662 C C . ILE A 1 84 ? 9.247 -13.899 3.006 1.00 95.69 84 ILE A C 1
ATOM 664 O O . ILE A 1 84 ? 9.173 -13.982 4.231 1.00 95.69 84 ILE A O 1
ATOM 668 N N . SER A 1 85 ? 8.736 -12.860 2.338 1.00 96.25 85 SER A N 1
ATOM 669 C CA . SER A 1 85 ? 8.064 -11.736 3.006 1.00 96.25 85 SER A CA 1
ATOM 670 C C . SER A 1 85 ? 6.856 -12.190 3.836 1.00 96.25 85 SER A C 1
ATOM 672 O O . SER A 1 85 ? 6.723 -11.782 4.987 1.00 96.25 85 SER A O 1
ATOM 674 N N . LEU A 1 86 ? 6.032 -13.096 3.303 1.00 96.69 86 LEU A N 1
ATOM 675 C CA . LEU A 1 86 ? 4.912 -13.716 4.014 1.00 96.69 86 LEU A CA 1
ATOM 676 C C . LEU A 1 86 ? 5.375 -14.441 5.287 1.00 96.69 86 LEU A C 1
ATOM 678 O O . LEU A 1 86 ? 4.801 -14.257 6.362 1.00 96.69 86 LEU A O 1
ATOM 682 N N . THR A 1 87 ? 6.439 -15.238 5.177 1.00 97.12 87 THR A N 1
ATOM 683 C CA . THR A 1 87 ? 7.026 -15.976 6.305 1.00 97.12 87 THR A CA 1
ATOM 684 C C . THR A 1 87 ? 7.540 -15.025 7.384 1.00 97.12 87 THR A C 1
ATOM 686 O O . THR A 1 87 ? 7.312 -15.254 8.574 1.00 97.12 87 THR A O 1
ATOM 689 N N . VAL A 1 88 ? 8.185 -13.924 6.987 1.00 96.94 88 VAL A N 1
ATOM 690 C CA . VAL A 1 88 ? 8.636 -12.876 7.914 1.00 96.94 88 VAL A CA 1
ATOM 691 C C . VAL A 1 88 ? 7.447 -12.245 8.641 1.00 96.94 88 VAL A C 1
ATOM 693 O O . VAL A 1 88 ? 7.494 -12.125 9.864 1.00 96.94 88 VAL A O 1
ATOM 696 N N . CYS A 1 89 ? 6.358 -11.911 7.940 1.00 97.31 89 CYS A N 1
ATOM 697 C CA . CYS A 1 89 ? 5.151 -11.370 8.572 1.00 97.31 89 CYS A CA 1
ATOM 698 C C . CYS A 1 89 ? 4.561 -12.331 9.619 1.00 97.31 89 CYS A C 1
ATOM 700 O O . CYS A 1 89 ? 4.276 -11.904 10.739 1.00 97.31 89 CYS A O 1
ATOM 702 N N . PHE A 1 90 ? 4.438 -13.627 9.304 1.00 96.62 90 PHE A N 1
ATOM 703 C CA . PHE A 1 90 ? 3.974 -14.631 10.273 1.00 96.62 90 PHE A CA 1
ATOM 704 C C . PHE A 1 90 ? 4.919 -14.797 11.461 1.00 96.62 90 PHE A C 1
ATOM 706 O O . PHE A 1 90 ? 4.464 -14.932 12.598 1.00 96.62 90 PHE A O 1
ATOM 713 N N . THR A 1 91 ? 6.228 -14.764 11.215 1.00 97.19 91 THR A N 1
ATOM 714 C CA . THR A 1 91 ? 7.240 -14.881 12.272 1.00 97.19 91 THR A CA 1
ATOM 715 C C . THR A 1 91 ? 7.147 -13.706 13.242 1.00 97.19 91 THR A C 1
ATOM 717 O O . THR A 1 91 ? 7.125 -13.912 14.453 1.00 97.19 91 THR A O 1
ATOM 720 N N . LEU A 1 92 ? 7.028 -12.479 12.724 1.00 96.31 92 LEU A N 1
ATOM 721 C CA . LEU A 1 92 ? 6.873 -11.273 13.539 1.00 96.31 92 LEU A CA 1
ATOM 722 C C . LEU A 1 92 ? 5.556 -11.274 14.320 1.00 96.31 92 LEU A C 1
ATOM 724 O O . LEU A 1 92 ? 5.555 -10.958 15.507 1.00 96.3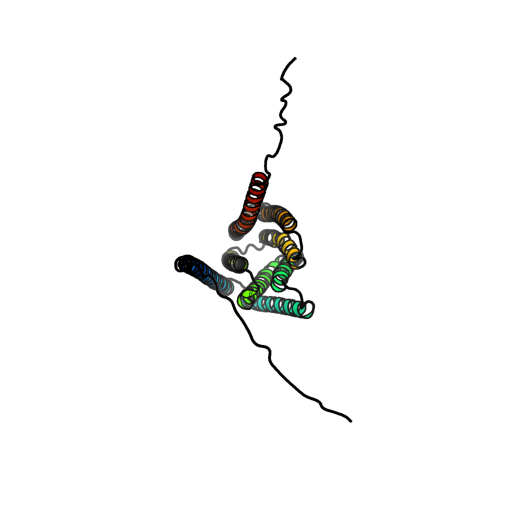1 92 LEU A O 1
ATOM 728 N N . ASP A 1 93 ? 4.448 -11.668 13.690 1.00 94.12 93 ASP A N 1
ATOM 729 C CA . ASP A 1 93 ? 3.155 -11.790 14.370 1.00 94.12 93 ASP A CA 1
ATOM 730 C C . ASP A 1 93 ? 3.195 -12.818 15.509 1.00 94.12 93 ASP A C 1
ATOM 732 O O . ASP A 1 93 ? 2.739 -12.533 16.620 1.00 94.12 93 ASP A O 1
ATOM 736 N N . THR A 1 94 ? 3.809 -13.978 15.260 1.00 94.06 94 THR A N 1
ATOM 737 C CA . THR A 1 94 ? 4.001 -15.035 16.265 1.00 94.06 94 THR A CA 1
ATOM 738 C C . THR A 1 94 ? 4.873 -14.541 17.414 1.00 94.06 94 THR A C 1
ATOM 740 O O . THR A 1 94 ? 4.519 -14.709 18.578 1.00 94.06 94 THR A O 1
ATOM 743 N N . PHE A 1 95 ? 5.984 -13.870 17.104 1.00 95.94 95 PHE A N 1
ATOM 744 C CA . PHE A 1 95 ? 6.862 -13.281 18.110 1.00 95.94 95 PHE A CA 1
ATOM 745 C C . PHE A 1 95 ? 6.114 -12.278 19.000 1.00 95.94 95 PHE A C 1
ATOM 747 O O . PHE A 1 95 ? 6.208 -12.348 20.225 1.00 95.94 95 PHE A O 1
ATOM 754 N N . VAL A 1 96 ? 5.311 -11.389 18.408 1.00 93.75 96 VAL A N 1
ATOM 755 C CA . VAL A 1 96 ? 4.500 -10.426 19.167 1.00 93.75 96 VAL A CA 1
ATOM 756 C C . VAL A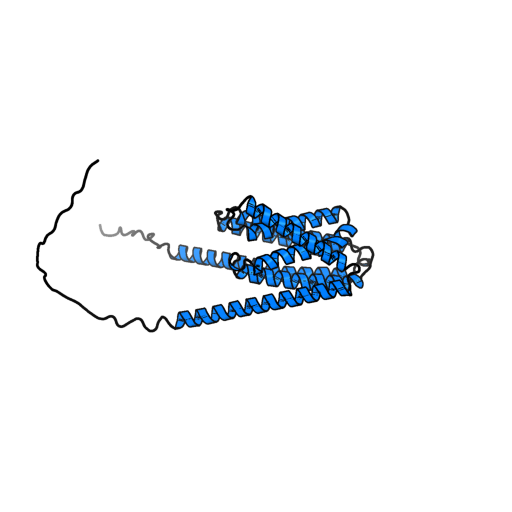 1 96 ? 3.421 -11.124 19.996 1.00 93.75 96 VAL A C 1
ATOM 758 O O . VAL A 1 96 ? 3.194 -10.718 21.133 1.00 93.75 96 VAL A O 1
ATOM 761 N N . ALA A 1 97 ? 2.798 -12.194 19.492 1.00 91.62 97 ALA A N 1
ATOM 762 C CA . ALA A 1 97 ? 1.881 -13.015 20.290 1.00 91.62 97 ALA A CA 1
ATOM 763 C C . ALA A 1 97 ? 2.560 -13.601 21.537 1.00 91.62 97 ALA A C 1
ATOM 765 O O . ALA A 1 97 ? 1.952 -13.621 22.606 1.00 91.62 97 ALA A O 1
ATOM 766 N N . CYS A 1 98 ? 3.815 -14.039 21.418 1.00 94.00 98 CYS A N 1
ATOM 767 C CA . CYS A 1 98 ? 4.578 -14.585 22.538 1.00 94.00 98 CYS A CA 1
ATOM 768 C C . CYS A 1 98 ? 4.985 -13.512 23.559 1.00 94.00 98 CYS A C 1
ATOM 770 O O . CYS A 1 98 ? 4.920 -13.755 24.761 1.00 94.00 98 CYS A O 1
ATOM 772 N N . VAL A 1 99 ? 5.414 -12.333 23.097 1.00 94.06 99 VAL A N 1
ATOM 773 C CA . VAL A 1 99 ? 5.951 -11.271 23.970 1.00 94.06 99 VAL A CA 1
ATOM 774 C C . VAL A 1 99 ? 4.850 -10.391 24.573 1.00 94.06 99 VAL A C 1
ATOM 776 O O . VAL A 1 99 ? 5.011 -9.864 25.672 1.00 94.06 99 VAL A O 1
ATOM 779 N N . ALA A 1 100 ? 3.719 -10.238 23.884 1.00 89.69 100 ALA A N 1
ATOM 780 C CA . ALA A 1 100 ? 2.603 -9.394 24.305 1.00 89.69 100 ALA A CA 1
ATOM 781 C C . ALA A 1 100 ? 1.245 -10.122 24.189 1.00 89.69 100 ALA A C 1
ATOM 783 O O . ALA A 1 100 ? 0.350 -9.652 23.478 1.00 89.69 100 ALA A O 1
ATOM 784 N N . PRO A 1 101 ? 1.036 -11.239 24.917 1.00 86.31 101 PRO A N 1
ATOM 785 C CA . PRO A 1 101 ? -0.183 -12.049 24.807 1.00 86.31 101 PRO A CA 1
ATOM 786 C C . PRO A 1 101 ? -1.463 -11.305 25.230 1.00 86.31 101 PRO A C 1
ATOM 788 O O . PRO A 1 101 ? -2.557 -11.672 24.815 1.00 86.31 101 PRO A O 1
ATOM 791 N N . GLY A 1 102 ? -1.345 -10.242 26.036 1.00 84.50 102 GLY A N 1
ATOM 792 C CA . GLY A 1 102 ? -2.473 -9.424 26.500 1.00 84.50 102 GLY A CA 1
ATOM 793 C C . GLY A 1 102 ? -2.910 -8.300 25.551 1.00 84.50 102 GLY A C 1
ATOM 794 O O . GLY A 1 102 ? -3.788 -7.515 25.910 1.00 84.50 102 GLY A O 1
ATOM 795 N N . LEU A 1 103 ? -2.301 -8.164 24.367 1.00 85.25 103 LEU A N 1
ATOM 796 C CA . LEU A 1 103 ? -2.630 -7.085 23.434 1.00 85.25 103 LEU A CA 1
ATOM 797 C C . LEU A 1 103 ? -3.978 -7.349 22.734 1.00 85.25 103 LEU A C 1
ATOM 799 O O . LEU A 1 103 ? -4.046 -8.061 21.735 1.00 85.25 103 LEU A O 1
ATOM 803 N N . SER A 1 104 ? -5.052 -6.727 23.229 1.00 80.62 104 SER A N 1
ATOM 804 C CA . SER A 1 104 ? -6.438 -6.970 22.779 1.00 80.62 104 SER A CA 1
ATOM 805 C C . SER A 1 104 ? -6.695 -6.719 21.288 1.00 80.62 104 SER A C 1
ATOM 807 O O . SER A 1 104 ? -7.571 -7.346 20.705 1.00 80.62 104 SER A O 1
ATOM 809 N N . SER A 1 105 ? -5.939 -5.813 20.662 1.00 85.44 105 SER A N 1
ATOM 810 C CA . SER A 1 105 ? -6.053 -5.462 19.237 1.00 85.44 105 SER A CA 1
ATOM 811 C C . SER A 1 105 ? -4.829 -5.902 18.426 1.00 85.44 105 SER A C 1
ATOM 813 O O . SER A 1 105 ? -4.474 -5.246 17.447 1.00 85.44 105 SER A O 1
ATOM 815 N N . ARG A 1 106 ? -4.160 -6.994 18.834 1.00 89.06 106 ARG A N 1
ATOM 816 C CA . ARG A 1 106 ? -2.877 -7.449 18.265 1.00 89.06 106 ARG A CA 1
ATOM 817 C C . ARG A 1 106 ? -2.871 -7.474 16.742 1.00 89.06 106 ARG A C 1
ATOM 819 O O . ARG A 1 106 ? -1.992 -6.861 16.153 1.00 89.06 106 ARG A O 1
ATOM 826 N N . LEU A 1 107 ? -3.844 -8.125 16.106 1.00 89.19 107 LEU A N 1
ATOM 827 C CA . LEU A 1 107 ? -3.871 -8.269 14.646 1.00 89.19 107 LEU A CA 1
ATOM 828 C C . LEU A 1 107 ? -3.991 -6.929 13.916 1.00 89.19 107 LEU A C 1
ATOM 830 O O . LEU A 1 107 ? -3.328 -6.708 12.905 1.00 89.19 107 LEU A O 1
ATOM 834 N N . VAL A 1 108 ? -4.801 -6.016 14.453 1.00 87.75 108 VAL A N 1
ATOM 835 C CA . VAL A 1 108 ? -4.953 -4.661 13.914 1.00 87.75 108 VAL A CA 1
ATOM 836 C C . VAL A 1 108 ? -3.641 -3.891 14.071 1.00 87.75 108 VAL A C 1
ATOM 838 O O . VAL A 1 108 ? -3.145 -3.325 13.098 1.00 87.75 108 VAL A O 1
ATOM 841 N N . THR A 1 109 ? -3.030 -3.933 15.259 1.00 91.25 109 THR A N 1
ATOM 842 C CA . THR A 1 109 ? -1.714 -3.328 15.512 1.00 91.25 109 THR A CA 1
ATOM 843 C C . THR A 1 109 ? -0.650 -3.895 14.573 1.00 91.25 109 THR A C 1
ATOM 845 O O . THR A 1 109 ? 0.122 -3.128 13.999 1.00 91.25 109 THR A O 1
ATOM 848 N N . MET A 1 110 ? -0.615 -5.218 14.393 1.00 94.44 110 MET A N 1
ATOM 849 C CA . MET A 1 110 ? 0.350 -5.907 13.537 1.00 94.44 110 MET A CA 1
ATOM 850 C C . MET A 1 110 ? 0.180 -5.534 12.074 1.00 94.44 110 MET A C 1
ATOM 852 O O . MET A 1 110 ? 1.176 -5.248 11.421 1.00 94.44 110 MET A O 1
ATOM 856 N N . HIS A 1 111 ? -1.054 -5.451 11.575 1.00 92.69 111 HIS A N 1
ATOM 857 C CA . HIS A 1 111 ? -1.318 -4.996 10.215 1.00 92.69 111 HIS A CA 1
ATOM 858 C C . HIS A 1 111 ? -0.724 -3.607 9.972 1.00 92.69 111 HIS A C 1
ATOM 860 O O . HIS A 1 111 ? 0.128 -3.442 9.104 1.00 92.69 111 HIS A O 1
ATOM 866 N N . PHE A 1 112 ? -1.068 -2.627 10.808 1.00 93.31 112 PHE A N 1
ATOM 867 C CA . PHE A 1 112 ? -0.543 -1.275 10.631 1.00 93.31 112 PHE A CA 1
ATOM 868 C C . PHE A 1 112 ? 0.972 -1.173 10.865 1.00 93.31 112 PHE A C 1
ATOM 870 O O . PHE A 1 112 ? 1.645 -0.420 10.164 1.00 93.31 112 PHE A O 1
ATOM 877 N N . SER A 1 113 ? 1.530 -1.946 11.801 1.00 96.00 113 SER A N 1
ATOM 878 C CA . SER A 1 113 ? 2.975 -1.955 12.079 1.00 96.00 113 SER A CA 1
ATOM 879 C C . SER A 1 113 ? 3.779 -2.569 10.934 1.00 96.00 113 SER A C 1
ATOM 881 O O . SER A 1 113 ? 4.798 -2.011 10.533 1.00 96.00 113 SER A O 1
ATOM 883 N N . LEU A 1 114 ? 3.312 -3.688 10.374 1.00 96.00 114 LEU A N 1
ATOM 884 C CA . LEU A 1 114 ? 3.936 -4.326 9.215 1.00 96.00 114 LEU A CA 1
ATOM 885 C C . LEU A 1 114 ? 3.785 -3.466 7.957 1.00 96.00 114 LEU A C 1
ATOM 887 O O . LEU A 1 114 ? 4.752 -3.331 7.214 1.00 96.00 114 LEU A O 1
ATOM 891 N N . GLY A 1 115 ? 2.634 -2.815 7.761 1.00 94.81 115 GLY A N 1
ATOM 892 C CA . GLY A 1 115 ? 2.451 -1.830 6.694 1.00 94.81 115 GLY A CA 1
ATOM 893 C C . GLY A 1 115 ? 3.417 -0.645 6.818 1.00 94.81 115 GLY A C 1
ATOM 894 O O . GLY A 1 115 ? 4.025 -0.227 5.832 1.00 94.81 115 GLY A O 1
ATOM 895 N N . ALA A 1 116 ? 3.631 -0.130 8.034 1.00 96.12 116 ALA A N 1
ATOM 896 C CA . ALA A 1 116 ? 4.611 0.929 8.274 1.00 96.12 116 ALA A CA 1
ATOM 897 C C . ALA A 1 116 ? 6.043 0.458 7.992 1.00 96.12 116 ALA A C 1
ATOM 899 O O . ALA A 1 116 ? 6.793 1.151 7.302 1.00 96.12 116 ALA A O 1
ATOM 900 N N . LEU A 1 117 ? 6.401 -0.741 8.459 1.00 96.06 117 LEU A N 1
ATOM 901 C CA . LEU A 1 117 ? 7.701 -1.351 8.189 1.00 96.06 117 LEU A CA 1
ATOM 902 C C . LEU A 1 117 ? 7.933 -1.543 6.685 1.00 96.06 117 LEU A C 1
ATOM 904 O O . LEU A 1 117 ? 9.004 -1.207 6.189 1.00 96.06 117 LEU A O 1
ATOM 908 N N . GLN A 1 118 ? 6.931 -2.022 5.948 1.00 95.50 118 GLN A N 1
ATOM 909 C CA . GLN A 1 118 ? 6.987 -2.154 4.494 1.00 95.50 118 GLN A CA 1
ATOM 910 C C . GLN A 1 118 ? 7.275 -0.812 3.810 1.00 95.50 118 GLN A C 1
ATOM 912 O O . GLN A 1 118 ? 8.164 -0.740 2.963 1.00 95.50 118 GLN A O 1
ATOM 917 N N . ASN A 1 119 ? 6.572 0.257 4.187 1.00 94.75 119 ASN A N 1
ATOM 918 C CA . ASN A 1 119 ? 6.791 1.576 3.590 1.00 94.75 119 ASN A CA 1
ATOM 919 C C . ASN A 1 119 ? 8.171 2.154 3.928 1.00 94.75 119 ASN A C 1
ATOM 921 O O . ASN A 1 119 ? 8.818 2.747 3.065 1.00 94.75 119 ASN A O 1
ATOM 925 N N . ILE A 1 120 ? 8.666 1.932 5.148 1.00 95.69 120 ILE A N 1
ATOM 926 C CA . ILE A 1 120 ? 10.043 2.286 5.521 1.00 95.69 120 ILE A CA 1
ATOM 927 C C . ILE A 1 120 ? 11.046 1.501 4.666 1.00 95.69 120 ILE A C 1
ATOM 929 O O . ILE A 1 120 ? 11.986 2.089 4.131 1.00 95.69 120 ILE A O 1
ATOM 933 N N . LEU A 1 121 ? 10.832 0.195 4.476 1.00 95.12 121 LEU A N 1
ATOM 934 C CA . LEU A 1 121 ? 11.677 -0.632 3.614 1.00 95.12 121 LEU A CA 1
ATOM 935 C C . LEU A 1 121 ? 11.673 -0.134 2.167 1.00 95.12 121 LEU A C 1
ATOM 937 O O . LEU A 1 121 ? 12.731 -0.091 1.551 1.00 95.12 121 LEU A O 1
ATOM 941 N N . TYR A 1 122 ? 10.534 0.301 1.627 1.00 94.69 122 TYR A N 1
ATOM 942 C CA . TYR A 1 122 ? 10.473 0.903 0.292 1.00 94.69 122 TYR A CA 1
ATOM 943 C C . TYR A 1 122 ? 11.318 2.163 0.165 1.00 94.69 122 TYR A C 1
ATOM 945 O O . TYR A 1 122 ? 12.066 2.295 -0.805 1.00 94.69 122 TYR A O 1
ATOM 953 N N . ILE A 1 123 ? 11.256 3.050 1.160 1.00 94.69 123 ILE A N 1
ATOM 954 C CA . ILE A 1 123 ? 12.098 4.248 1.204 1.00 94.69 123 ILE A CA 1
ATOM 955 C C . ILE A 1 123 ? 13.576 3.846 1.232 1.00 94.69 123 ILE A C 1
ATOM 957 O O . ILE A 1 123 ? 14.365 4.370 0.447 1.00 94.69 123 ILE A O 1
ATOM 961 N N . ILE A 1 124 ? 13.957 2.899 2.094 1.00 95.62 124 ILE A N 1
ATOM 962 C CA . ILE A 1 124 ? 15.344 2.426 2.207 1.00 95.62 124 ILE A CA 1
ATOM 963 C C . ILE A 1 124 ? 15.820 1.818 0.881 1.00 95.62 124 ILE A C 1
ATOM 965 O O . ILE A 1 124 ? 16.865 2.213 0.370 1.00 95.62 124 ILE A O 1
ATOM 969 N N . LEU A 1 125 ? 15.044 0.905 0.292 1.00 93.75 125 LEU A N 1
ATOM 970 C CA . LEU A 1 125 ? 15.386 0.232 -0.962 1.00 93.75 125 LEU A CA 1
ATOM 971 C C . LEU A 1 125 ? 15.564 1.228 -2.110 1.00 93.75 125 LEU A C 1
ATOM 973 O O . LEU A 1 125 ? 16.534 1.119 -2.855 1.00 93.75 125 LEU A O 1
ATOM 977 N N . LEU A 1 126 ? 14.677 2.222 -2.223 1.00 92.31 126 LEU A N 1
ATOM 978 C CA . LEU A 1 126 ? 14.788 3.254 -3.251 1.00 92.31 126 LEU A CA 1
ATOM 979 C C . LEU A 1 126 ? 16.037 4.128 -3.064 1.00 92.31 126 LEU A C 1
ATOM 981 O O . LEU A 1 126 ? 16.670 4.496 -4.051 1.00 92.31 126 LEU A O 1
ATOM 985 N N . ASN A 1 127 ? 16.404 4.447 -1.818 1.00 92.31 127 ASN A N 1
ATOM 986 C CA . ASN A 1 127 ? 17.617 5.217 -1.521 1.00 92.31 127 ASN A CA 1
ATOM 987 C C . ASN A 1 127 ? 18.905 4.419 -1.774 1.00 92.31 127 ASN A C 1
ATOM 989 O O . ASN A 1 127 ? 19.917 5.017 -2.127 1.00 92.31 127 ASN A O 1
ATOM 993 N N . ILE A 1 128 ? 18.875 3.090 -1.619 1.00 93.75 128 ILE A N 1
ATOM 994 C CA . ILE A 1 128 ? 19.998 2.217 -1.993 1.00 93.75 128 ILE A CA 1
ATOM 995 C C . ILE A 1 128 ? 20.144 2.163 -3.519 1.00 93.75 128 ILE A C 1
ATOM 997 O O . ILE A 1 128 ? 21.256 2.245 -4.035 1.00 93.75 128 ILE A O 1
ATOM 1001 N N . GLY A 1 129 ? 19.032 2.026 -4.244 1.00 89.62 129 GLY A N 1
ATOM 1002 C CA . GLY A 1 129 ? 19.028 2.063 -5.701 1.00 89.62 129 GLY A CA 1
ATOM 1003 C C . GLY A 1 129 ? 17.666 1.729 -6.301 1.00 89.62 129 GLY A C 1
ATOM 1004 O O . GLY A 1 129 ? 16.972 0.810 -5.859 1.00 89.62 129 GLY A O 1
ATOM 1005 N N . THR A 1 130 ? 17.299 2.444 -7.362 1.00 86.62 130 THR A N 1
ATOM 1006 C CA . THR A 1 130 ? 16.028 2.264 -8.078 1.00 86.62 130 THR A CA 1
ATOM 1007 C C . THR A 1 130 ? 15.905 0.874 -8.693 1.00 86.62 130 THR A C 1
ATOM 1009 O O . THR A 1 130 ? 14.842 0.265 -8.595 1.00 86.62 130 THR A O 1
ATOM 1012 N N . ASP A 1 131 ? 17.003 0.310 -9.199 1.00 85.81 131 ASP A N 1
ATOM 1013 C CA . ASP A 1 131 ? 17.058 -1.071 -9.694 1.00 85.81 131 ASP A CA 1
ATOM 1014 C C . ASP A 1 131 ? 16.750 -2.109 -8.611 1.00 85.81 131 ASP A C 1
ATOM 1016 O O . ASP A 1 131 ? 16.069 -3.106 -8.865 1.00 85.81 131 ASP A O 1
ATOM 1020 N N . LEU A 1 132 ? 17.266 -1.902 -7.395 1.00 87.06 132 LEU A N 1
ATOM 1021 C CA . LEU A 1 132 ? 17.012 -2.807 -6.279 1.00 87.06 132 LEU A CA 1
ATOM 1022 C C . LEU A 1 132 ? 15.552 -2.705 -5.843 1.00 87.06 132 LEU A C 1
ATOM 1024 O O . LEU A 1 132 ? 14.893 -3.733 -5.676 1.00 87.06 132 LEU A O 1
ATOM 1028 N N . PHE A 1 133 ? 15.036 -1.480 -5.712 1.00 89.69 133 PHE A N 1
ATOM 1029 C CA . PHE A 1 133 ? 13.624 -1.252 -5.432 1.00 89.69 133 PHE A CA 1
ATOM 1030 C C . PHE A 1 133 ? 12.747 -1.960 -6.468 1.00 89.69 133 PHE A C 1
ATOM 1032 O O . PHE A 1 133 ? 11.960 -2.822 -6.080 1.00 89.69 133 PHE A O 1
ATOM 1039 N N . ALA A 1 134 ? 12.953 -1.689 -7.763 1.00 84.06 134 ALA A N 1
ATOM 1040 C CA . ALA A 1 134 ? 12.185 -2.240 -8.882 1.00 84.06 134 ALA A CA 1
ATOM 1041 C C . ALA A 1 134 ? 12.112 -3.779 -8.875 1.00 84.06 134 ALA A C 1
ATOM 1043 O O . ALA A 1 134 ? 11.068 -4.343 -9.196 1.00 84.06 134 ALA A O 1
ATOM 1044 N N . LYS A 1 135 ? 13.189 -4.458 -8.458 1.00 84.88 135 LYS A N 1
ATOM 1045 C CA . LYS A 1 135 ? 13.251 -5.929 -8.380 1.00 84.88 135 LYS A CA 1
ATOM 1046 C C . LYS A 1 135 ? 12.477 -6.524 -7.203 1.00 84.88 135 LYS A C 1
ATOM 1048 O O . LYS A 1 135 ? 12.008 -7.657 -7.296 1.00 84.88 135 LYS A O 1
ATOM 1053 N N . VAL A 1 136 ? 12.383 -5.810 -6.081 1.00 88.38 136 VAL A N 1
ATOM 1054 C CA . VAL A 1 136 ? 11.976 -6.412 -4.798 1.00 88.38 136 VAL A CA 1
ATOM 1055 C C . VAL A 1 136 ? 10.621 -5.901 -4.305 1.00 88.38 136 VAL A C 1
ATOM 1057 O O . VAL A 1 136 ? 9.886 -6.661 -3.670 1.00 88.38 136 VAL A O 1
ATOM 1060 N N . TRP A 1 137 ? 10.246 -4.656 -4.619 1.00 90.19 137 TRP A N 1
ATOM 1061 C CA . TRP A 1 137 ? 9.087 -3.992 -4.009 1.00 90.19 137 TRP A CA 1
ATOM 1062 C C . TRP A 1 137 ? 7.776 -4.768 -4.194 1.00 90.19 137 TRP A C 1
ATOM 1064 O O . TRP A 1 137 ? 7.034 -4.953 -3.228 1.00 90.19 137 TRP A O 1
ATOM 1074 N N . THR A 1 138 ? 7.548 -5.291 -5.403 1.00 89.06 138 THR A N 1
ATOM 1075 C CA . THR A 1 138 ? 6.378 -6.093 -5.786 1.00 89.06 138 THR A CA 1
ATOM 1076 C C . THR A 1 138 ? 6.261 -7.376 -4.961 1.00 89.06 138 THR A C 1
ATOM 1078 O O . THR A 1 138 ? 5.160 -7.800 -4.616 1.00 89.06 138 THR A O 1
ATOM 1081 N N . SER A 1 139 ? 7.396 -7.980 -4.600 1.00 92.75 139 SER A N 1
ATOM 1082 C CA . SER A 1 139 ? 7.436 -9.209 -3.799 1.00 92.75 139 SER A CA 1
ATOM 1083 C C . SER A 1 139 ? 7.047 -8.931 -2.348 1.00 92.75 139 SER A C 1
ATOM 1085 O O . SER A 1 139 ? 6.189 -9.615 -1.793 1.00 92.75 139 SER A O 1
ATOM 1087 N N . ILE A 1 140 ? 7.627 -7.874 -1.762 1.00 93.88 140 ILE A N 1
ATOM 1088 C CA . ILE A 1 140 ? 7.291 -7.408 -0.407 1.00 93.88 140 ILE A CA 1
ATOM 1089 C C . ILE A 1 140 ? 5.807 -7.042 -0.338 1.00 93.88 140 ILE A C 1
ATOM 1091 O O . ILE A 1 140 ? 5.110 -7.449 0.591 1.00 93.88 140 ILE A O 1
ATOM 1095 N N . TYR A 1 141 ? 5.327 -6.322 -1.357 1.00 91.56 141 TYR A N 1
ATOM 1096 C CA . TYR A 1 141 ? 3.934 -5.909 -1.484 1.00 91.56 141 TYR A CA 1
ATOM 1097 C C . TYR A 1 141 ? 2.995 -7.111 -1.418 1.00 91.56 141 TYR A C 1
ATOM 1099 O O . TYR A 1 141 ? 2.091 -7.174 -0.585 1.00 91.56 141 TYR A O 1
ATOM 1107 N N . PHE A 1 142 ? 3.249 -8.093 -2.282 1.00 91.38 142 PHE A N 1
ATOM 1108 C CA . PHE A 1 142 ? 2.415 -9.275 -2.403 1.00 91.38 142 PHE A CA 1
ATOM 1109 C C . PHE A 1 142 ? 2.435 -10.123 -1.126 1.00 91.38 142 PHE A C 1
ATOM 1111 O O . PHE A 1 142 ? 1.371 -10.495 -0.633 1.00 91.38 142 PHE A O 1
ATOM 1118 N N . GLY A 1 143 ? 3.614 -10.365 -0.542 1.00 94.06 143 GLY A N 1
ATOM 1119 C CA . GLY A 1 143 ? 3.748 -11.156 0.686 1.00 94.06 143 GLY A CA 1
ATOM 1120 C C . GLY A 1 143 ? 3.005 -10.551 1.884 1.00 94.06 143 GLY A C 1
ATOM 1121 O O . GLY A 1 143 ? 2.285 -11.263 2.585 1.00 94.06 143 GLY A O 1
ATOM 1122 N N . TYR A 1 144 ? 3.099 -9.233 2.090 1.00 94.62 144 TYR A N 1
ATOM 1123 C CA . TYR A 1 144 ? 2.351 -8.548 3.154 1.00 94.62 144 TYR A CA 1
ATOM 1124 C C . TYR A 1 144 ? 0.830 -8.579 2.925 1.00 94.62 144 TYR A C 1
ATOM 1126 O O . TYR A 1 144 ? 0.056 -8.820 3.860 1.00 94.62 144 TYR A O 1
ATOM 1134 N N . TYR A 1 145 ? 0.380 -8.367 1.685 1.00 91.62 145 TYR A N 1
ATOM 1135 C CA . TYR A 1 145 ? -1.051 -8.382 1.364 1.00 91.62 145 TYR A CA 1
ATOM 1136 C C . TYR A 1 145 ? -1.646 -9.785 1.522 1.00 91.62 145 TYR A C 1
ATOM 1138 O O . TYR A 1 145 ? -2.770 -9.915 2.013 1.00 91.62 145 TYR A O 1
ATOM 1146 N N . GLN A 1 146 ? -0.889 -10.831 1.172 1.00 90.25 146 GLN A N 1
ATOM 1147 C CA . GLN A 1 146 ? -1.259 -12.221 1.441 1.00 90.25 146 GLN A CA 1
ATOM 1148 C C . GLN A 1 146 ? -1.373 -12.500 2.938 1.00 90.25 146 GLN A C 1
ATOM 1150 O O . GLN A 1 146 ? -2.373 -13.074 3.363 1.00 90.25 146 GLN A O 1
ATOM 1155 N N . TRP A 1 147 ? -0.395 -12.063 3.739 1.00 94.44 147 TRP A N 1
ATOM 1156 C CA . TRP A 1 147 ? -0.451 -12.207 5.195 1.00 94.44 147 TRP A CA 1
ATOM 1157 C C . TRP A 1 147 ? -1.722 -11.564 5.760 1.00 94.44 147 TRP A C 1
ATOM 1159 O O . TRP A 1 147 ? -2.496 -12.222 6.454 1.00 94.44 147 TRP A O 1
ATOM 1169 N N . THR A 1 148 ? -1.991 -10.308 5.390 1.00 91.00 148 THR A N 1
ATOM 1170 C CA . THR A 1 148 ? -3.185 -9.579 5.846 1.00 91.00 148 THR A CA 1
ATOM 1171 C C . THR A 1 148 ? -4.463 -10.316 5.452 1.00 91.00 148 THR A C 1
ATOM 1173 O O . THR A 1 148 ? -5.384 -10.434 6.257 1.00 91.00 148 THR A O 1
ATOM 1176 N N . TRP A 1 149 ? -4.531 -10.841 4.227 1.00 87.06 149 TRP A N 1
ATOM 1177 C CA . TRP A 1 149 ? -5.707 -11.565 3.758 1.00 87.06 149 TRP A CA 1
ATOM 1178 C C . TRP A 1 149 ? -5.920 -12.889 4.495 1.00 87.06 149 TRP A C 1
ATOM 1180 O O . TRP A 1 149 ? -7.039 -13.166 4.924 1.00 87.06 149 TRP A O 1
ATOM 1190 N N . ILE A 1 150 ? -4.859 -13.673 4.712 1.00 90.00 150 ILE A N 1
ATOM 1191 C CA . ILE A 1 150 ? -4.942 -14.906 5.505 1.00 90.00 150 ILE A CA 1
ATOM 1192 C C . ILE A 1 150 ? -5.444 -14.579 6.911 1.00 90.00 150 ILE A C 1
ATOM 1194 O O . ILE A 1 150 ? -6.385 -15.220 7.367 1.00 90.00 150 ILE A O 1
ATOM 1198 N N . MET A 1 151 ? -4.907 -13.536 7.549 1.00 89.69 151 MET A N 1
ATOM 1199 C CA . MET A 1 151 ? -5.360 -13.108 8.875 1.00 89.69 151 MET A CA 1
ATOM 1200 C C . MET A 1 151 ? -6.829 -12.678 8.888 1.00 89.69 151 MET A C 1
ATOM 1202 O O . MET A 1 151 ? -7.565 -13.039 9.804 1.00 89.69 151 MET A O 1
ATOM 1206 N N . LEU A 1 152 ? -7.294 -11.957 7.865 1.00 85.12 152 LEU A N 1
ATOM 1207 C CA . LEU A 1 152 ? -8.706 -11.584 7.734 1.00 85.12 152 LEU A CA 1
ATOM 1208 C C . LEU A 1 152 ? -9.628 -12.806 7.604 1.00 85.12 152 LEU A C 1
ATOM 1210 O O . LEU A 1 152 ? -10.755 -12.770 8.107 1.00 85.12 152 LEU A O 1
ATOM 1214 N N . LEU A 1 153 ? -9.167 -13.874 6.945 1.00 83.25 153 L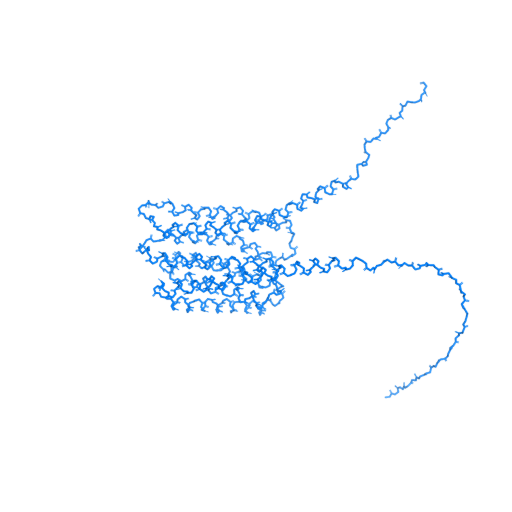EU A N 1
ATOM 1215 C CA . LEU A 1 153 ? -9.918 -15.119 6.794 1.00 83.25 153 LEU A CA 1
ATOM 1216 C C . LEU A 1 153 ? -9.913 -15.963 8.071 1.00 83.25 153 LEU A C 1
ATOM 1218 O O . LEU A 1 153 ? -10.973 -16.411 8.510 1.00 83.25 153 LEU A O 1
ATOM 1222 N N . THR A 1 154 ? -8.742 -16.175 8.672 1.00 85.25 154 THR A N 1
ATOM 1223 C CA . THR A 1 154 ? -8.582 -17.061 9.834 1.00 85.25 154 THR A CA 1
ATOM 1224 C C . THR A 1 154 ? -9.082 -16.421 11.127 1.00 85.25 154 THR A C 1
ATOM 1226 O O . THR A 1 154 ? -9.622 -17.121 11.980 1.00 85.25 154 THR A O 1
ATOM 1229 N N . HIS A 1 155 ? -8.996 -15.093 11.249 1.00 83.69 155 HIS A N 1
ATOM 1230 C CA . HIS A 1 155 ? -9.405 -14.329 12.432 1.00 83.69 155 HIS A CA 1
ATOM 1231 C C . HIS A 1 155 ? -10.581 -13.386 12.145 1.00 83.69 155 HIS A C 1
ATOM 1233 O O . HIS A 1 155 ? -10.675 -12.277 12.671 1.00 83.69 155 HIS A O 1
ATOM 1239 N N . CYS A 1 156 ? -11.532 -13.827 11.319 1.00 73.81 156 CYS A N 1
ATOM 1240 C CA . CYS A 1 156 ? -12.633 -12.999 10.813 1.00 73.81 156 CYS A CA 1
ATOM 1241 C C . CYS A 1 156 ? -13.536 -12.353 11.886 1.00 73.81 156 CYS A C 1
ATOM 1243 O O . CYS A 1 156 ? -14.270 -11.413 11.564 1.00 73.81 156 CYS A O 1
ATOM 1245 N N . ARG A 1 157 ? -13.501 -12.858 13.130 1.00 72.44 157 ARG A N 1
ATOM 1246 C CA . ARG A 1 157 ? -14.247 -12.348 14.296 1.00 72.44 157 ARG A CA 1
ATOM 1247 C C . ARG A 1 157 ? -13.515 -11.239 15.056 1.00 72.44 157 ARG A C 1
ATOM 1249 O O . ARG A 1 157 ? -14.164 -10.484 15.770 1.00 72.44 157 ARG A O 1
ATOM 1256 N N . GLU A 1 158 ? -12.198 -11.133 14.901 1.00 74.38 158 GLU A N 1
ATOM 1257 C CA . GLU A 1 158 ? -11.376 -10.108 15.564 1.00 74.38 158 GLU A CA 1
ATOM 1258 C C . GLU A 1 158 ? -11.410 -8.773 14.802 1.00 74.38 158 GLU A C 1
ATOM 1260 O O . GLU A 1 158 ? -11.182 -7.706 15.372 1.00 74.38 158 GLU A O 1
ATOM 1265 N N . PHE A 1 159 ? -11.767 -8.813 13.516 1.00 74.31 159 PHE A N 1
ATOM 1266 C CA . PHE A 1 159 ? -11.939 -7.630 12.682 1.00 74.31 159 PHE A CA 1
ATOM 1267 C C . PHE A 1 159 ? -13.406 -7.211 12.600 1.00 74.31 159 PHE A C 1
ATOM 1269 O O . PHE A 1 159 ? -14.291 -8.013 12.298 1.00 74.31 159 PHE A O 1
ATOM 1276 N N . PHE A 1 160 ? -13.675 -5.916 12.776 1.00 74.00 160 PHE A N 1
ATOM 1277 C CA . PHE A 1 160 ? -15.025 -5.393 12.585 1.00 74.00 160 PHE A CA 1
ATOM 1278 C C . PHE A 1 160 ? -15.445 -5.477 11.098 1.00 74.00 160 PHE A C 1
ATOM 1280 O O . PHE A 1 160 ? -14.608 -5.285 10.213 1.00 74.00 160 PHE A O 1
ATOM 1287 N N . PRO A 1 161 ? -16.730 -5.717 10.770 1.00 72.56 161 PRO A N 1
ATOM 1288 C CA . PRO A 1 161 ? -17.149 -6.026 9.397 1.00 72.56 161 PRO A CA 1
ATOM 1289 C C . PRO A 1 161 ? -16.769 -4.974 8.347 1.00 72.56 161 PRO A C 1
ATOM 1291 O O . PRO A 1 161 ? -16.328 -5.319 7.254 1.00 72.56 161 PRO A O 1
ATOM 1294 N N . MET A 1 162 ? -16.874 -3.686 8.688 1.00 73.69 162 MET A N 1
ATOM 1295 C CA . MET A 1 162 ? -16.507 -2.592 7.781 1.00 73.69 162 MET A CA 1
ATOM 1296 C C . MET A 1 162 ? -15.006 -2.590 7.444 1.00 73.69 162 MET A C 1
ATOM 1298 O O . MET A 1 162 ? -14.652 -2.283 6.310 1.00 73.69 162 MET A O 1
ATOM 1302 N N . PHE A 1 163 ? -14.142 -2.989 8.386 1.00 76.94 163 PHE A N 1
ATOM 1303 C CA . PHE A 1 163 ? -12.708 -3.175 8.142 1.00 76.94 163 PHE A CA 1
ATOM 1304 C C . PHE A 1 163 ? -12.501 -4.230 7.060 1.00 76.94 163 PHE A C 1
ATOM 1306 O O . PHE A 1 163 ? -11.872 -3.972 6.043 1.00 76.94 163 PHE A O 1
ATOM 1313 N N . ARG A 1 164 ? -13.114 -5.402 7.235 1.00 79.38 164 ARG A N 1
ATOM 1314 C CA . ARG A 1 164 ? -12.993 -6.519 6.294 1.00 79.38 164 ARG A CA 1
ATOM 1315 C C . ARG A 1 164 ? -13.414 -6.132 4.879 1.00 79.38 164 ARG A C 1
ATOM 1317 O O . ARG A 1 164 ? -12.700 -6.448 3.935 1.00 79.38 164 ARG A O 1
ATOM 1324 N N . VAL A 1 165 ? -14.553 -5.452 4.732 1.00 80.44 165 VAL A N 1
ATOM 1325 C CA . VAL A 1 165 ? -15.053 -5.001 3.420 1.00 80.44 165 VAL A CA 1
ATOM 1326 C C . VAL A 1 165 ? -14.071 -4.025 2.780 1.00 80.44 165 VAL A C 1
ATOM 1328 O O . VAL A 1 165 ? -13.655 -4.245 1.647 1.00 80.44 165 VAL A O 1
ATOM 1331 N N . PHE A 1 166 ? -13.669 -2.985 3.518 1.00 83.19 166 PHE A N 1
ATOM 1332 C CA . PHE A 1 166 ? -12.741 -1.973 3.021 1.00 83.19 166 PHE A CA 1
ATOM 1333 C C . PHE A 1 166 ? -11.418 -2.595 2.570 1.00 83.19 166 PHE A C 1
ATOM 1335 O O . PHE A 1 166 ? -11.024 -2.405 1.426 1.00 83.19 166 PHE A O 1
ATOM 1342 N N . TYR A 1 167 ? -10.778 -3.401 3.419 1.00 83.88 167 TYR A N 1
ATOM 1343 C CA . TYR A 1 167 ? -9.482 -4.000 3.101 1.00 83.88 167 TYR A CA 1
ATOM 1344 C C . TYR A 1 167 ? -9.553 -5.017 1.968 1.00 83.88 167 TYR A C 1
ATOM 1346 O O . TYR A 1 167 ? -8.642 -5.077 1.149 1.00 83.88 167 TYR A O 1
ATOM 1354 N N . THR A 1 168 ? -10.646 -5.775 1.863 1.00 85.44 168 THR A N 1
ATOM 1355 C CA . THR A 1 168 ? -10.827 -6.700 0.735 1.00 85.44 168 THR A CA 1
ATOM 1356 C C . THR A 1 168 ? -10.949 -5.932 -0.582 1.00 85.44 168 THR A C 1
ATOM 1358 O O . THR A 1 168 ? -10.297 -6.295 -1.559 1.00 85.44 168 THR A O 1
ATOM 1361 N N . ILE A 1 169 ? -11.733 -4.846 -0.605 1.00 85.69 169 ILE A N 1
ATOM 1362 C CA . ILE A 1 169 ? -11.872 -3.975 -1.783 1.00 85.69 169 ILE A CA 1
ATOM 1363 C C . ILE A 1 169 ? -10.540 -3.297 -2.112 1.00 85.69 169 ILE A C 1
ATOM 1365 O O . ILE A 1 169 ? -10.104 -3.361 -3.259 1.00 85.69 169 ILE A O 1
ATOM 1369 N N . HIS A 1 170 ? -9.882 -2.699 -1.116 1.00 87.81 170 HIS A N 1
ATOM 1370 C CA . HIS A 1 170 ? -8.594 -2.026 -1.276 1.00 87.81 170 HIS A CA 1
ATOM 1371 C C . HIS A 1 170 ? -7.562 -2.992 -1.866 1.00 87.81 170 HIS A C 1
ATOM 1373 O O . HIS A 1 170 ? -6.990 -2.710 -2.910 1.00 87.81 170 HIS A O 1
ATOM 1379 N N . HIS A 1 171 ? -7.418 -4.196 -1.301 1.00 88.62 171 HIS A N 1
ATOM 1380 C CA . HIS A 1 171 ? -6.478 -5.199 -1.806 1.00 88.62 171 HIS A CA 1
ATOM 1381 C C . HIS A 1 171 ? -6.831 -5.700 -3.216 1.00 88.62 171 HIS A C 1
ATOM 1383 O O . HIS A 1 171 ? -5.936 -5.945 -4.026 1.00 88.62 171 HIS A O 1
ATOM 1389 N N . ALA A 1 172 ? -8.120 -5.844 -3.538 1.00 90.00 172 ALA A N 1
ATOM 1390 C CA . ALA A 1 172 ? -8.549 -6.224 -4.881 1.00 90.00 172 ALA A CA 1
ATOM 1391 C C . ALA A 1 172 ? -8.177 -5.146 -5.915 1.00 90.00 172 ALA A C 1
ATOM 1393 O O . ALA A 1 172 ? -7.617 -5.465 -6.966 1.00 90.00 172 ALA A O 1
ATOM 1394 N N . ILE A 1 173 ? -8.440 -3.872 -5.608 1.00 90.19 173 ILE A N 1
ATOM 1395 C CA . ILE A 1 173 ? -8.077 -2.732 -6.464 1.00 90.19 173 ILE A CA 1
ATOM 1396 C C . ILE A 1 173 ? -6.558 -2.662 -6.622 1.00 90.19 173 ILE A C 1
ATOM 1398 O O . ILE A 1 173 ? -6.049 -2.617 -7.737 1.00 90.19 173 ILE A O 1
ATOM 1402 N N . SER A 1 174 ? -5.831 -2.750 -5.518 1.00 90.19 174 SER A N 1
ATOM 1403 C CA . SER A 1 174 ? -4.377 -2.831 -5.456 1.00 90.19 174 SER A CA 1
ATOM 1404 C C . SER A 1 174 ? -3.764 -3.889 -6.379 1.00 90.19 174 SER A C 1
ATOM 1406 O O . SER A 1 174 ? -2.842 -3.589 -7.144 1.00 90.19 174 SER A O 1
ATOM 1408 N N . PHE A 1 175 ? -4.273 -5.125 -6.358 1.00 91.62 175 PHE A N 1
ATOM 1409 C CA . PHE A 1 175 ? -3.784 -6.185 -7.246 1.00 91.62 175 PHE A CA 1
ATOM 1410 C C . PHE A 1 175 ? -4.150 -5.947 -8.708 1.00 91.62 175 PHE A C 1
ATOM 1412 O O . PHE A 1 175 ? -3.333 -6.197 -9.593 1.00 91.62 175 PHE A O 1
ATOM 1419 N N . PHE A 1 176 ? -5.332 -5.399 -8.980 1.00 92.00 176 PHE A N 1
ATOM 1420 C CA . PHE A 1 176 ? -5.699 -5.010 -10.337 1.00 92.00 176 PHE A CA 1
ATOM 1421 C C . PHE A 1 176 ? -4.781 -3.905 -10.892 1.00 92.00 176 PHE A C 1
ATOM 1423 O O . PHE A 1 176 ? -4.275 -4.001 -12.012 1.00 92.00 176 PHE A O 1
ATOM 1430 N N . ILE A 1 177 ? -4.509 -2.877 -10.088 1.00 91.50 177 ILE A N 1
ATOM 1431 C CA . ILE A 1 177 ? -3.641 -1.752 -10.445 1.00 91.50 177 ILE A CA 1
ATOM 1432 C C . ILE A 1 177 ? -2.215 -2.237 -10.706 1.00 91.50 177 ILE A C 1
ATOM 1434 O O . ILE A 1 177 ? -1.677 -2.040 -11.795 1.00 91.50 177 ILE A O 1
ATOM 1438 N N . THR A 1 178 ? -1.616 -2.928 -9.737 1.00 90.25 178 THR A N 1
ATOM 1439 C CA . THR A 1 178 ? -0.227 -3.393 -9.852 1.00 90.25 178 THR A CA 1
ATOM 1440 C C . THR A 1 178 ? -0.059 -4.455 -10.941 1.00 90.25 178 THR A C 1
ATOM 1442 O O . THR A 1 178 ? 0.957 -4.461 -11.631 1.00 90.25 178 THR A O 1
ATOM 1445 N N . GLY A 1 179 ? -1.071 -5.295 -11.183 1.00 90.69 179 GLY A N 1
ATOM 1446 C CA . GLY A 1 179 ? -1.083 -6.226 -12.314 1.00 90.69 179 GLY A CA 1
ATOM 1447 C C . GLY A 1 179 ? -1.089 -5.490 -13.656 1.00 90.69 179 GLY A C 1
ATOM 1448 O O . GLY A 1 179 ? -0.339 -5.843 -14.565 1.00 90.69 179 GLY A O 1
ATOM 1449 N N . SER A 1 180 ? -1.855 -4.400 -13.759 1.00 90.81 180 SER A N 1
ATOM 1450 C CA . SER A 1 180 ? -1.868 -3.538 -14.948 1.00 90.81 180 SER A CA 1
ATOM 1451 C C . SER A 1 180 ? -0.513 -2.861 -15.184 1.00 90.81 180 SER A C 1
ATOM 1453 O O . SER A 1 180 ? -0.071 -2.747 -16.328 1.00 90.81 180 SER A O 1
ATOM 1455 N N . TRP A 1 181 ? 0.192 -2.470 -14.116 1.00 90.94 181 TRP A N 1
ATOM 1456 C CA . TRP A 1 181 ? 1.546 -1.913 -14.218 1.00 90.94 181 TRP A CA 1
ATOM 1457 C C . TRP A 1 181 ? 2.546 -2.927 -14.774 1.00 90.94 181 TRP A C 1
ATOM 1459 O O . TRP A 1 181 ? 3.383 -2.549 -15.587 1.00 90.94 181 TRP A O 1
ATOM 1469 N N . ILE A 1 182 ? 2.442 -4.207 -14.396 1.00 88.62 182 ILE A N 1
ATOM 1470 C CA . ILE A 1 182 ? 3.304 -5.277 -14.928 1.00 88.62 182 ILE A CA 1
ATOM 1471 C C . ILE A 1 182 ? 3.111 -5.428 -16.445 1.00 88.62 182 ILE A C 1
ATOM 1473 O O . ILE A 1 182 ? 4.091 -5.492 -17.186 1.00 88.62 182 ILE A O 1
ATOM 1477 N N . ILE A 1 183 ? 1.859 -5.432 -16.916 1.00 88.75 183 ILE A N 1
ATOM 1478 C CA . ILE A 1 183 ? 1.533 -5.557 -18.348 1.00 88.75 183 ILE A CA 1
ATOM 1479 C C . ILE A 1 183 ? 2.134 -4.390 -19.143 1.00 88.75 183 ILE A C 1
ATOM 1481 O O . ILE A 1 183 ? 2.760 -4.586 -20.185 1.00 88.75 183 ILE A O 1
ATOM 1485 N N . ILE A 1 184 ? 1.944 -3.166 -18.650 1.00 86.38 184 ILE A N 1
ATOM 1486 C CA . ILE A 1 184 ? 2.334 -1.949 -19.371 1.00 86.38 184 ILE A CA 1
ATOM 1487 C C . ILE A 1 184 ? 3.832 -1.667 -19.234 1.00 86.38 184 ILE A C 1
ATOM 1489 O O . ILE A 1 184 ? 4.445 -1.156 -20.173 1.00 86.38 184 ILE A O 1
ATOM 1493 N N . GLY A 1 185 ? 4.441 -2.054 -18.112 1.00 80.06 185 GLY A N 1
ATOM 1494 C CA . GLY A 1 185 ? 5.875 -1.926 -17.869 1.00 80.06 185 GLY A CA 1
ATOM 1495 C C . GLY A 1 185 ? 6.717 -2.635 -18.929 1.00 80.06 185 GLY A C 1
ATOM 1496 O O . GLY A 1 185 ? 7.697 -2.060 -19.397 1.00 80.06 185 GLY A O 1
ATOM 1497 N N . LEU A 1 186 ? 6.275 -3.808 -19.403 1.00 73.19 186 LEU A N 1
ATOM 1498 C CA . LEU A 1 186 ? 6.923 -4.533 -20.505 1.00 73.19 186 LEU A CA 1
ATOM 1499 C C . LEU A 1 186 ? 6.932 -3.730 -21.820 1.00 73.19 186 LEU A C 1
ATOM 1501 O O . LEU A 1 186 ? 7.845 -3.856 -22.627 1.00 73.19 186 LEU A O 1
ATOM 1505 N N . CYS A 1 187 ? 5.931 -2.883 -22.052 1.00 60.56 187 CYS A N 1
ATOM 1506 C CA . CYS A 1 187 ? 5.855 -2.057 -23.260 1.00 60.56 187 CYS A CA 1
ATOM 1507 C C . CYS A 1 187 ? 6.671 -0.757 -23.140 1.00 60.56 187 CYS A C 1
ATOM 1509 O O . CYS A 1 187 ? 6.852 -0.053 -24.130 1.00 60.56 187 CYS A O 1
ATOM 1511 N N . CYS A 1 188 ? 7.147 -0.425 -21.935 1.00 62.19 188 CYS A N 1
ATOM 1512 C CA . CYS A 1 188 ? 7.738 0.868 -21.595 1.00 62.19 188 CYS A CA 1
ATOM 1513 C C . CYS A 1 188 ? 9.176 0.741 -21.057 1.00 62.19 188 CYS A C 1
ATOM 1515 O O . CYS A 1 188 ? 9.544 1.517 -20.174 1.00 62.19 188 CYS A O 1
ATOM 1517 N N . PHE A 1 189 ? 9.983 -0.204 -21.575 1.00 51.97 189 PHE A N 1
ATOM 1518 C CA . PHE A 1 189 ? 11.421 -0.399 -21.269 1.00 51.97 189 PHE A CA 1
ATOM 1519 C C . PHE A 1 189 ? 12.313 0.801 -21.669 1.00 51.97 189 PHE A C 1
ATOM 1521 O O . PHE A 1 189 ? 13.352 0.656 -22.309 1.00 51.97 189 PHE A O 1
ATOM 1528 N N . ALA A 1 190 ? 11.937 2.019 -21.297 1.00 51.62 190 ALA A N 1
ATOM 1529 C CA . ALA A 1 190 ? 12.903 3.082 -21.126 1.00 51.62 190 ALA A CA 1
ATOM 1530 C C . ALA A 1 190 ? 13.704 2.759 -19.856 1.00 51.62 190 ALA A C 1
ATOM 1532 O O . ALA A 1 190 ? 13.123 2.573 -18.787 1.00 51.62 190 ALA A O 1
ATOM 1533 N N . ASN A 1 191 ? 15.032 2.716 -19.969 1.00 56.50 191 ASN A N 1
ATOM 1534 C CA . ASN A 1 191 ? 15.984 2.476 -18.873 1.00 56.50 191 ASN A CA 1
ATOM 1535 C C . ASN A 1 191 ? 15.985 3.581 -17.790 1.00 56.50 191 ASN A C 1
ATOM 1537 O O . ASN A 1 191 ? 16.954 3.717 -17.056 1.00 56.50 191 ASN A O 1
ATOM 1541 N N . ASP A 1 192 ? 14.938 4.407 -17.704 1.00 71.62 192 ASP A N 1
ATOM 1542 C CA . ASP A 1 192 ? 14.945 5.641 -16.921 1.00 71.62 192 ASP A CA 1
ATOM 1543 C C . ASP A 1 192 ? 13.563 5.960 -16.315 1.00 71.62 192 ASP A C 1
ATOM 1545 O O . ASP A 1 192 ? 13.038 7.072 -16.423 1.00 71.62 192 ASP A O 1
ATOM 1549 N N . ASN A 1 193 ? 12.957 4.948 -15.680 1.00 85.19 193 ASN A N 1
ATOM 1550 C CA . ASN A 1 193 ? 11.679 5.036 -14.954 1.00 85.19 193 ASN A CA 1
ATOM 1551 C C . ASN A 1 193 ? 11.845 5.465 -13.479 1.00 85.19 193 ASN A C 1
ATOM 1553 O O . ASN A 1 193 ? 10.899 5.392 -12.695 1.00 85.19 193 ASN A O 1
ATOM 1557 N N . ASP A 1 194 ? 13.027 5.946 -13.090 1.00 87.56 194 ASP A N 1
ATOM 1558 C CA . ASP A 1 194 ? 13.363 6.347 -11.717 1.00 87.56 194 ASP A CA 1
ATOM 1559 C C . ASP A 1 194 ? 12.384 7.359 -11.119 1.00 87.56 194 ASP A C 1
ATOM 1561 O O . ASP A 1 194 ? 12.029 7.281 -9.943 1.00 87.56 194 ASP A O 1
ATOM 1565 N N . PHE A 1 195 ? 11.916 8.305 -11.931 1.00 89.25 195 PHE A N 1
ATOM 1566 C CA . PHE A 1 195 ? 10.929 9.295 -11.511 1.00 89.25 195 PHE A CA 1
ATOM 1567 C C . PHE A 1 195 ? 9.577 8.649 -11.170 1.00 89.25 195 PHE A C 1
ATOM 1569 O O . PHE A 1 195 ? 8.958 9.028 -10.184 1.00 89.25 195 PHE A O 1
ATOM 1576 N N . ILE A 1 196 ? 9.153 7.615 -11.904 1.00 90.44 196 ILE A N 1
ATOM 1577 C CA . ILE A 1 196 ? 7.924 6.867 -11.603 1.00 90.44 196 ILE A CA 1
ATOM 1578 C C . ILE A 1 196 ? 8.074 6.150 -10.257 1.00 90.44 196 ILE A C 1
ATOM 1580 O O . ILE A 1 196 ? 7.186 6.233 -9.412 1.00 90.44 196 ILE A O 1
ATOM 1584 N N . TYR A 1 197 ? 9.214 5.495 -10.013 1.00 89.94 197 TYR A N 1
ATOM 1585 C CA . TYR A 1 197 ? 9.461 4.805 -8.743 1.00 89.94 197 TYR A CA 1
ATOM 1586 C C . TYR A 1 197 ? 9.555 5.765 -7.554 1.00 89.94 197 TYR A C 1
ATOM 1588 O O . TYR A 1 197 ? 9.024 5.464 -6.486 1.00 89.94 197 TYR A O 1
ATOM 1596 N N . ARG A 1 198 ? 10.156 6.948 -7.738 1.00 91.31 198 ARG A N 1
ATOM 1597 C CA . ARG A 1 198 ? 10.146 8.013 -6.722 1.00 91.31 198 ARG A CA 1
ATOM 1598 C C . ARG A 1 198 ? 8.722 8.441 -6.384 1.00 91.31 198 ARG A C 1
ATOM 1600 O O . ARG A 1 198 ? 8.385 8.486 -5.205 1.00 91.31 198 ARG A O 1
ATOM 1607 N N . ALA A 1 199 ? 7.882 8.689 -7.386 1.00 91.88 199 ALA A N 1
ATOM 1608 C CA . ALA A 1 199 ? 6.478 9.021 -7.168 1.00 91.88 199 ALA A CA 1
ATOM 1609 C C . ALA A 1 199 ? 5.717 7.915 -6.432 1.00 91.88 199 ALA A C 1
ATOM 1611 O O . ALA A 1 199 ? 5.011 8.208 -5.472 1.00 91.88 199 ALA A O 1
ATOM 1612 N N . ILE A 1 200 ? 5.910 6.650 -6.821 1.00 90.81 200 ILE A N 1
ATOM 1613 C CA . ILE A 1 200 ? 5.306 5.497 -6.138 1.00 90.81 200 ILE A CA 1
ATOM 1614 C C . ILE A 1 200 ? 5.717 5.469 -4.662 1.00 90.81 200 ILE A C 1
ATOM 1616 O O . ILE A 1 200 ? 4.861 5.302 -3.801 1.00 90.81 200 ILE A O 1
ATOM 1620 N N . VAL A 1 201 ? 6.999 5.667 -4.342 1.00 93.19 201 VAL A N 1
ATOM 1621 C CA . VAL A 1 201 ? 7.462 5.653 -2.945 1.00 93.19 201 VAL A CA 1
ATOM 1622 C C . VAL A 1 201 ? 6.925 6.839 -2.150 1.00 93.19 201 VAL A C 1
ATOM 1624 O O . VAL A 1 201 ? 6.497 6.641 -1.016 1.00 93.19 201 VAL A O 1
ATOM 1627 N N . ILE A 1 202 ? 6.882 8.045 -2.727 1.00 92.88 202 ILE A N 1
ATOM 1628 C CA . ILE A 1 202 ? 6.251 9.210 -2.080 1.00 92.88 202 ILE A CA 1
ATOM 1629 C C . ILE A 1 202 ? 4.776 8.891 -1.793 1.00 92.88 202 ILE A C 1
ATOM 1631 O O . ILE A 1 202 ? 4.324 9.038 -0.658 1.00 92.88 202 ILE A O 1
ATOM 1635 N N . TRP A 1 203 ? 4.055 8.365 -2.786 1.00 92.81 203 TRP A N 1
ATOM 1636 C CA . TRP A 1 203 ? 2.651 7.978 -2.658 1.00 92.81 203 TRP A CA 1
ATOM 1637 C C . TRP A 1 203 ? 2.439 6.939 -1.548 1.00 92.81 203 TRP A C 1
ATOM 1639 O O . TRP A 1 203 ? 1.679 7.196 -0.616 1.00 92.81 203 TRP A O 1
ATOM 1649 N N . LEU A 1 204 ? 3.172 5.822 -1.578 1.00 90.31 204 LEU A N 1
ATOM 1650 C CA . LEU A 1 204 ? 3.099 4.757 -0.568 1.00 90.31 204 LEU A CA 1
ATOM 1651 C C . LEU A 1 204 ? 3.480 5.257 0.832 1.00 90.31 204 LEU A C 1
ATOM 1653 O O . LEU A 1 204 ? 2.848 4.904 1.826 1.00 90.31 204 LEU A O 1
ATOM 1657 N N . SER A 1 205 ? 4.485 6.129 0.933 1.00 92.69 205 SER A N 1
ATOM 1658 C CA . SER A 1 205 ? 4.935 6.666 2.221 1.00 92.69 205 SER A CA 1
ATOM 1659 C C . SER A 1 205 ? 3.912 7.586 2.894 1.00 92.69 205 SER A C 1
ATOM 1661 O O . SER A 1 205 ? 3.996 7.808 4.103 1.00 92.69 205 SER A O 1
ATOM 1663 N N . SER A 1 206 ? 2.908 8.077 2.159 1.00 92.88 206 SER A N 1
ATOM 1664 C CA . SER A 1 206 ? 1.796 8.826 2.752 1.00 92.88 206 SER A CA 1
ATOM 1665 C C . SER A 1 206 ? 0.981 7.994 3.748 1.00 92.88 206 SER A C 1
ATOM 1667 O O . SER A 1 206 ? 0.511 8.544 4.748 1.00 92.88 206 SER A O 1
ATOM 1669 N N . ASP A 1 207 ? 0.921 6.671 3.570 1.00 92.00 207 ASP A N 1
ATOM 1670 C CA . ASP A 1 207 ? 0.222 5.771 4.490 1.00 92.00 207 ASP A CA 1
ATOM 1671 C C . ASP A 1 207 ? 0.876 5.720 5.877 1.00 92.00 207 ASP A C 1
ATOM 1673 O O . ASP A 1 207 ? 0.209 5.364 6.848 1.00 92.00 207 ASP A O 1
ATOM 1677 N N . LEU A 1 208 ? 2.152 6.114 6.023 1.00 95.25 208 LEU A N 1
ATOM 1678 C CA . LEU A 1 208 ? 2.836 6.129 7.323 1.00 95.25 208 LEU A CA 1
ATOM 1679 C C . LEU A 1 208 ? 2.089 6.974 8.360 1.00 95.25 208 LEU A C 1
ATOM 1681 O O . LEU A 1 208 ? 2.062 6.611 9.537 1.00 95.25 208 LEU A O 1
ATOM 1685 N N . TRP A 1 209 ? 1.444 8.063 7.937 1.00 94.75 209 TRP A N 1
ATOM 1686 C CA . TRP A 1 209 ? 0.643 8.908 8.824 1.00 94.75 209 TRP A CA 1
ATOM 1687 C C . TRP A 1 209 ? -0.590 8.166 9.350 1.00 94.75 209 TRP A C 1
ATOM 1689 O O . TRP A 1 209 ? -0.873 8.179 10.552 1.00 94.75 209 TRP A O 1
ATOM 1699 N N . VAL A 1 210 ? -1.294 7.470 8.455 1.00 92.00 210 VAL A N 1
ATOM 1700 C CA . VAL A 1 210 ? -2.485 6.675 8.775 1.00 92.00 210 VAL A CA 1
ATOM 1701 C C . VAL A 1 210 ? -2.108 5.474 9.639 1.00 92.00 210 VAL A C 1
ATOM 1703 O O . VAL A 1 210 ? -2.766 5.201 10.645 1.00 92.00 210 VAL A O 1
ATOM 1706 N N . TYR A 1 211 ? -1.028 4.777 9.295 1.00 94.44 211 TYR A N 1
ATOM 1707 C CA . TYR A 1 211 ? -0.530 3.629 10.044 1.00 94.44 211 TYR A CA 1
ATOM 1708 C C . TYR A 1 211 ? -0.105 4.033 11.452 1.00 94.44 211 TYR A C 1
ATOM 1710 O O . TYR A 1 211 ? -0.560 3.421 12.414 1.00 94.44 211 TYR A O 1
ATOM 1718 N N . SER A 1 212 ? 0.656 5.119 11.599 1.00 94.88 212 SER A N 1
ATOM 1719 C CA . SER A 1 212 ? 1.096 5.617 12.910 1.00 94.88 212 SER A CA 1
ATOM 1720 C C . SER A 1 212 ? -0.080 5.942 13.831 1.00 94.88 212 SER A C 1
ATOM 1722 O O . SER A 1 212 ? -0.092 5.534 14.995 1.00 94.88 212 SER A O 1
ATOM 1724 N N . LEU A 1 213 ? -1.112 6.616 13.311 1.00 94.25 213 LEU A N 1
ATOM 1725 C CA . LEU A 1 213 ? -2.309 6.928 14.093 1.00 94.25 213 LEU A CA 1
ATOM 1726 C C . LEU A 1 213 ? -3.070 5.663 14.513 1.00 94.25 213 LEU A C 1
ATOM 1728 O O . LEU A 1 213 ? -3.534 5.570 15.651 1.00 94.25 213 LEU A O 1
ATOM 1732 N N . ASN A 1 214 ? -3.206 4.684 13.616 1.00 91.31 214 ASN A N 1
ATOM 1733 C CA . ASN A 1 214 ? -3.919 3.452 13.939 1.00 91.31 214 ASN A CA 1
ATOM 1734 C C . ASN A 1 214 ? -3.125 2.530 14.878 1.00 91.31 214 ASN A C 1
ATOM 1736 O O . ASN A 1 214 ? -3.738 1.891 15.734 1.00 91.31 214 ASN A O 1
ATOM 1740 N N . ILE A 1 215 ? -1.791 2.506 14.790 1.00 93.38 215 ILE A N 1
ATOM 1741 C CA . ILE A 1 215 ? -0.923 1.844 15.777 1.00 93.38 215 ILE A CA 1
ATOM 1742 C C . ILE A 1 215 ? -1.145 2.485 17.146 1.00 93.38 215 ILE A C 1
ATOM 1744 O O . ILE A 1 215 ? -1.478 1.785 18.101 1.00 93.38 215 ILE A O 1
ATOM 1748 N N . TYR A 1 216 ? -1.047 3.816 17.234 1.00 93.00 216 TYR A N 1
ATOM 1749 C CA . TYR A 1 216 ? -1.266 4.547 18.482 1.00 93.00 216 TYR A CA 1
ATOM 1750 C C . TYR A 1 216 ? -2.639 4.237 19.088 1.00 93.00 216 TYR A C 1
ATOM 1752 O O . TYR A 1 216 ? -2.736 3.859 20.254 1.00 93.00 216 TYR A O 1
ATOM 1760 N N . ARG A 1 217 ? -3.698 4.311 18.274 1.00 90.06 217 ARG A N 1
ATOM 1761 C CA . ARG A 1 217 ? -5.066 3.990 18.697 1.00 90.06 217 ARG A CA 1
ATOM 1762 C C . ARG A 1 217 ? -5.203 2.551 19.203 1.00 90.06 217 ARG A C 1
ATOM 1764 O O . ARG A 1 217 ? -5.949 2.319 20.149 1.00 90.06 217 ARG A O 1
ATOM 1771 N N . SER A 1 218 ? -4.524 1.598 18.569 1.00 87.88 218 SER A N 1
ATOM 1772 C CA . SER A 1 218 ? -4.612 0.179 18.936 1.00 87.88 218 SER A CA 1
ATOM 1773 C C . SER A 1 218 ? -3.822 -0.144 20.209 1.00 87.88 218 SER A C 1
ATOM 1775 O O . SER A 1 218 ? -4.206 -1.040 20.955 1.00 87.88 218 SER A O 1
ATOM 1777 N N . LEU A 1 219 ? -2.749 0.605 20.486 1.00 89.31 219 LEU A N 1
ATOM 1778 C CA . LEU A 1 219 ? -1.960 0.498 21.718 1.00 89.31 219 LEU A CA 1
ATOM 1779 C C . LEU A 1 219 ? -2.563 1.277 22.900 1.00 89.31 219 LEU A C 1
ATOM 1781 O O . LEU A 1 219 ? -2.249 0.972 24.048 1.00 89.31 219 LEU A O 1
ATOM 1785 N N . ARG A 1 220 ? -3.399 2.287 22.626 1.00 89.25 220 ARG A N 1
ATOM 1786 C CA . ARG A 1 220 ? -4.050 3.157 23.622 1.00 89.25 220 ARG A CA 1
ATOM 1787 C C . ARG A 1 220 ? -5.568 3.242 23.394 1.00 89.25 220 ARG A C 1
ATOM 1789 O O . ARG A 1 220 ? -6.077 4.329 23.082 1.00 89.25 220 ARG A O 1
ATOM 1796 N N . PRO A 1 221 ? -6.311 2.124 23.507 1.00 84.06 221 PRO A N 1
ATOM 1797 C CA . PRO A 1 221 ? -7.754 2.085 23.246 1.00 84.06 221 PRO A CA 1
ATOM 1798 C C . PRO A 1 221 ? -8.586 2.991 24.172 1.00 84.06 221 PRO A C 1
ATOM 1800 O O . PRO A 1 221 ? -9.699 3.373 23.812 1.00 84.06 221 PRO A O 1
ATOM 1803 N N . GLU A 1 222 ? -8.049 3.348 25.338 1.00 87.44 222 GLU A N 1
ATOM 1804 C CA . GLU A 1 222 ? -8.636 4.245 26.338 1.00 87.44 222 GLU A CA 1
ATOM 1805 C C . GLU A 1 222 ? -8.590 5.734 25.958 1.00 87.44 222 GLU A C 1
ATOM 1807 O O . GLU A 1 222 ? -9.217 6.556 26.627 1.00 87.44 222 GLU A O 1
ATOM 1812 N N . THR A 1 223 ? -7.862 6.095 24.897 1.00 88.50 223 THR A N 1
ATOM 1813 C CA . THR A 1 223 ? -7.727 7.492 24.466 1.00 88.50 223 THR A CA 1
ATOM 1814 C C . THR A 1 223 ? -9.083 8.092 24.099 1.00 88.50 223 THR A C 1
ATOM 1816 O O . THR A 1 223 ? -9.909 7.449 23.444 1.00 88.50 223 THR A O 1
ATOM 1819 N N . ASP A 1 224 ? -9.288 9.361 24.461 1.00 89.00 224 ASP A N 1
ATOM 1820 C CA . ASP A 1 224 ? -10.491 10.105 24.102 1.00 89.00 224 ASP A CA 1
ATOM 1821 C C . ASP A 1 224 ? -10.775 10.031 22.591 1.00 89.00 224 ASP A C 1
ATOM 1823 O O . ASP A 1 224 ? -9.928 10.305 21.732 1.00 89.00 224 ASP A O 1
ATOM 1827 N N . LYS A 1 225 ? -12.017 9.666 22.266 1.00 85.69 225 LYS A N 1
ATOM 1828 C CA . LYS A 1 225 ? -12.484 9.516 20.890 1.00 85.69 225 LYS A CA 1
ATOM 1829 C C . LYS A 1 225 ? -12.425 10.844 20.147 1.00 85.69 225 LYS A C 1
ATOM 1831 O O . LYS A 1 225 ? -12.081 10.832 18.967 1.00 85.69 225 LYS A O 1
ATOM 1836 N N . ASP A 1 226 ? -12.720 11.964 20.801 1.00 86.00 226 ASP A N 1
ATOM 1837 C CA . ASP A 1 226 ? -12.692 13.276 20.150 1.00 86.00 226 ASP A CA 1
ATOM 1838 C C . ASP A 1 226 ? -11.255 13.698 19.809 1.00 86.00 226 ASP A C 1
ATOM 1840 O O . ASP A 1 226 ? -11.002 14.203 18.708 1.00 86.00 226 ASP A O 1
ATOM 1844 N N . PHE A 1 227 ? -10.295 13.394 20.687 1.00 89.44 227 PHE A N 1
ATOM 1845 C CA . PHE A 1 227 ? -8.869 13.553 20.403 1.00 89.44 227 PHE A CA 1
ATOM 1846 C C . PHE A 1 227 ? -8.420 12.724 19.190 1.00 89.44 227 PHE A C 1
ATOM 1848 O O . PHE A 1 227 ? -7.852 13.278 18.245 1.00 89.44 227 PHE A O 1
ATOM 1855 N N . ILE A 1 228 ? -8.724 11.419 19.164 1.00 90.31 228 ILE A N 1
ATOM 1856 C CA . ILE A 1 228 ? -8.371 10.537 18.036 1.00 90.31 228 ILE A CA 1
ATOM 1857 C C . ILE A 1 228 ? -8.978 11.046 16.722 1.00 90.31 228 ILE A C 1
ATOM 1859 O O . ILE A 1 228 ? -8.323 11.009 15.680 1.00 90.31 228 ILE A O 1
ATOM 1863 N N . ARG A 1 229 ? -10.212 11.560 16.751 1.00 86.75 229 ARG A N 1
ATOM 1864 C CA . ARG A 1 229 ? -10.884 12.097 15.557 1.00 86.75 229 ARG A CA 1
ATOM 1865 C C . ARG A 1 229 ? -10.261 13.395 15.064 1.00 86.75 229 ARG A C 1
ATOM 1867 O O . ARG A 1 229 ? -10.094 13.549 13.857 1.00 86.75 229 ARG A O 1
ATOM 1874 N N . LYS A 1 230 ? -9.859 14.295 15.965 1.00 90.25 230 LYS A N 1
ATOM 1875 C CA . LYS A 1 230 ? -9.106 15.502 15.593 1.00 90.25 230 LYS A CA 1
ATOM 1876 C C . LYS A 1 230 ? -7.799 15.135 14.885 1.00 90.25 230 LYS A C 1
ATOM 1878 O O . LYS A 1 230 ? -7.507 15.687 13.827 1.00 90.25 230 LYS A O 1
ATOM 1883 N N . TRP A 1 231 ? -7.054 14.175 15.431 1.00 93.31 231 TRP A N 1
ATOM 1884 C CA . TRP A 1 231 ? -5.831 13.678 14.800 1.00 93.31 231 TRP A CA 1
ATOM 1885 C C . TRP A 1 231 ? -6.089 12.983 13.470 1.00 93.31 231 TRP A C 1
ATOM 1887 O O . TRP A 1 231 ? -5.324 13.194 12.537 1.00 93.31 231 TRP A O 1
ATOM 1897 N N . GLN A 1 232 ? -7.183 12.232 13.341 1.00 92.31 232 GLN A N 1
ATOM 1898 C CA . GLN A 1 232 ? -7.577 11.629 12.068 1.00 92.31 232 GLN A CA 1
ATOM 1899 C C . GLN A 1 232 ? -7.798 12.686 10.977 1.00 92.31 232 GLN A C 1
ATOM 1901 O O . GLN A 1 232 ? -7.349 12.490 9.853 1.00 92.31 232 GLN A O 1
ATOM 1906 N N . THR A 1 233 ? -8.424 13.821 11.299 1.00 91.44 233 THR A N 1
ATOM 1907 C CA . THR A 1 233 ? -8.606 14.934 10.350 1.00 91.44 233 THR A CA 1
ATOM 1908 C C . THR A 1 233 ? -7.276 15.582 9.952 1.00 91.44 233 THR A C 1
ATOM 1910 O O . THR A 1 233 ? -7.069 15.883 8.779 1.00 91.44 233 THR A O 1
ATOM 1913 N N . ILE A 1 234 ? -6.358 15.771 10.907 1.00 94.00 234 ILE A N 1
ATOM 1914 C CA . ILE A 1 234 ? -5.017 16.317 10.630 1.00 94.00 234 ILE A CA 1
ATOM 1915 C C . ILE A 1 234 ? -4.229 15.359 9.732 1.00 94.00 234 ILE A C 1
ATOM 1917 O O . ILE A 1 234 ? -3.697 15.775 8.706 1.00 94.00 234 ILE A O 1
ATOM 1921 N N . VAL A 1 235 ? -4.196 14.075 10.099 1.00 94.44 235 VAL A N 1
ATOM 1922 C CA . VAL A 1 235 ? -3.532 13.013 9.336 1.00 94.44 235 VAL A CA 1
ATOM 1923 C C . VAL A 1 235 ? -4.096 12.929 7.926 1.00 94.44 235 VAL A C 1
ATOM 1925 O O . VAL A 1 235 ? -3.310 12.905 6.988 1.00 94.44 235 VAL A O 1
ATOM 1928 N N . PHE A 1 236 ? -5.420 12.981 7.761 1.00 92.69 236 PHE A N 1
ATOM 1929 C CA . PHE A 1 236 ? -6.052 13.023 6.443 1.00 92.69 236 PHE A CA 1
ATOM 1930 C C . PHE A 1 236 ? -5.540 14.206 5.608 1.00 92.69 236 PHE A C 1
ATOM 1932 O O . PHE A 1 236 ? -5.133 14.023 4.465 1.00 92.69 236 PHE A O 1
ATOM 1939 N N . GLY A 1 237 ? -5.492 15.415 6.179 1.00 92.88 237 GLY A N 1
ATOM 1940 C CA . GLY A 1 237 ? -4.962 16.592 5.484 1.00 92.88 237 GLY A CA 1
ATOM 1941 C C . GLY A 1 237 ? -3.499 16.430 5.056 1.00 92.88 237 GLY A C 1
ATOM 1942 O O . GLY A 1 237 ? -3.171 16.662 3.892 1.00 92.88 237 GLY A O 1
ATOM 1943 N N . ILE A 1 238 ? -2.632 15.985 5.972 1.00 95.19 238 ILE A N 1
ATOM 1944 C CA . ILE A 1 238 ? -1.202 15.753 5.699 1.00 95.19 238 ILE A CA 1
ATOM 1945 C C . ILE A 1 238 ? -1.024 14.681 4.620 1.00 95.19 238 ILE A C 1
ATOM 1947 O O . ILE A 1 238 ? -0.271 14.879 3.668 1.00 95.19 238 ILE A O 1
ATOM 1951 N N . GLU A 1 239 ? -1.740 13.566 4.742 1.00 94.31 239 GLU A N 1
ATOM 1952 C CA . GLU A 1 239 ? -1.723 12.470 3.781 1.00 94.31 239 GLU A CA 1
ATOM 1953 C C . GLU A 1 239 ? -2.116 12.964 2.380 1.00 94.31 239 GLU A C 1
ATOM 1955 O O . GLU A 1 239 ? -1.400 12.701 1.418 1.00 94.31 239 GLU A O 1
ATOM 1960 N N . ARG A 1 240 ? -3.200 13.744 2.247 1.00 93.50 240 ARG A N 1
ATOM 1961 C CA . ARG A 1 240 ? -3.650 14.274 0.947 1.00 93.50 240 ARG A CA 1
ATOM 1962 C C . ARG A 1 240 ? -2.647 15.237 0.313 1.00 93.50 240 ARG A C 1
ATOM 1964 O O . ARG A 1 240 ? -2.433 15.178 -0.901 1.00 93.50 240 ARG A O 1
ATOM 1971 N N . VAL A 1 241 ? -2.006 16.095 1.108 1.00 93.94 241 VAL A N 1
ATOM 1972 C CA . VAL A 1 241 ? -0.919 16.959 0.618 1.00 93.94 241 VAL A CA 1
ATOM 1973 C C . VAL A 1 241 ? 0.255 16.104 0.141 1.00 93.94 241 VAL A C 1
ATOM 1975 O O . VAL A 1 241 ? 0.762 16.317 -0.958 1.00 93.94 241 VAL A O 1
ATOM 1978 N N . HIS A 1 242 ? 0.635 15.085 0.913 1.00 94.50 242 HIS A N 1
ATOM 1979 C CA . HIS A 1 242 ? 1.720 14.173 0.557 1.00 94.50 242 HIS A CA 1
ATOM 1980 C C . HIS A 1 242 ? 1.436 13.420 -0.756 1.00 94.50 242 HIS A C 1
ATOM 1982 O O . HIS A 1 242 ? 2.286 13.385 -1.647 1.00 94.50 242 HIS A O 1
ATOM 1988 N N . ARG A 1 243 ? 0.219 12.896 -0.938 1.00 93.44 243 ARG A N 1
ATOM 1989 C CA . ARG A 1 243 ? -0.180 12.225 -2.186 1.00 93.44 243 ARG A CA 1
ATOM 1990 C C . ARG A 1 243 ? -0.234 13.177 -3.379 1.00 93.44 243 ARG A C 1
ATOM 1992 O O . ARG A 1 243 ? 0.197 12.812 -4.466 1.00 93.44 243 ARG A O 1
ATOM 1999 N N . SER A 1 244 ? -0.651 14.427 -3.171 1.00 93.19 244 SER A N 1
ATOM 2000 C CA . SER A 1 244 ? -0.600 15.459 -4.217 1.00 93.19 244 SER A CA 1
ATOM 2001 C C . SER A 1 244 ? 0.831 15.696 -4.714 1.00 93.19 244 SER A C 1
ATOM 2003 O O . SER A 1 244 ? 1.057 15.775 -5.920 1.00 93.19 244 SER A O 1
ATOM 2005 N N . VAL A 1 245 ? 1.816 15.734 -3.806 1.00 93.31 245 VAL A N 1
ATOM 2006 C CA . VAL A 1 245 ? 3.240 15.829 -4.177 1.00 93.31 245 VAL A CA 1
ATOM 2007 C C . VAL A 1 245 ? 3.675 14.624 -5.014 1.00 93.31 245 VAL A C 1
ATOM 2009 O O . VAL A 1 245 ? 4.391 14.800 -6.000 1.00 93.31 245 VAL A O 1
ATOM 2012 N N . ALA A 1 246 ? 3.206 13.418 -4.681 1.00 94.00 246 ALA A N 1
ATOM 2013 C CA . ALA A 1 246 ? 3.514 12.216 -5.452 1.00 94.00 246 ALA A CA 1
ATOM 2014 C C . ALA A 1 246 ? 3.031 12.302 -6.909 1.00 94.00 246 ALA A C 1
ATOM 2016 O O . ALA A 1 246 ? 3.750 11.882 -7.809 1.00 94.00 246 ALA A O 1
ATOM 2017 N N . TYR A 1 247 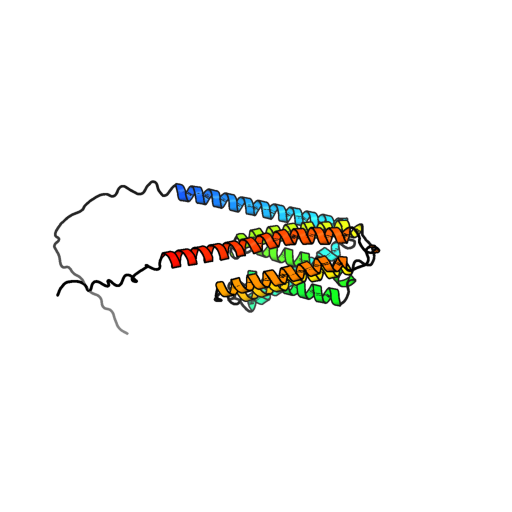? 1.855 12.884 -7.160 1.00 93.25 247 TYR A N 1
ATOM 2018 C CA . TYR A 1 247 ? 1.329 13.049 -8.523 1.00 93.25 247 TYR A CA 1
ATOM 2019 C C . TYR A 1 247 ? 2.022 14.155 -9.316 1.00 93.25 247 TYR A C 1
ATOM 2021 O O . TYR A 1 247 ? 2.138 14.062 -10.537 1.00 93.25 247 TYR A O 1
ATOM 2029 N N . LEU A 1 248 ? 2.495 15.196 -8.631 1.00 92.38 248 LEU A N 1
ATOM 2030 C CA . LEU A 1 248 ? 3.227 16.287 -9.268 1.00 92.38 248 LEU A CA 1
ATOM 2031 C C . LEU A 1 248 ? 4.668 15.895 -9.601 1.00 92.38 248 LEU A C 1
ATOM 2033 O O . LEU A 1 248 ? 5.211 16.383 -10.589 1.00 92.38 248 LEU A O 1
ATOM 2037 N N . GLN A 1 249 ? 5.288 15.010 -8.816 1.00 91.75 249 GLN A N 1
ATOM 2038 C CA . GLN A 1 249 ? 6.703 14.678 -8.972 1.00 91.75 249 GLN A CA 1
ATOM 2039 C C . GLN A 1 249 ? 7.052 14.156 -10.385 1.00 91.75 249 GLN A C 1
ATOM 2041 O O . GLN A 1 249 ? 8.001 14.692 -10.963 1.00 91.75 249 GLN A O 1
ATOM 2046 N N . PRO A 1 250 ? 6.302 13.227 -11.015 1.00 90.31 250 PRO A N 1
ATOM 2047 C CA . PRO A 1 250 ? 6.580 12.793 -12.384 1.00 90.31 250 PRO A CA 1
ATOM 2048 C C . PRO A 1 250 ? 6.448 13.896 -13.430 1.00 90.31 250 PRO A C 1
ATOM 2050 O O . PRO A 1 250 ? 7.099 13.835 -14.463 1.00 90.31 250 PRO A O 1
ATOM 2053 N N . LEU A 1 251 ? 5.645 14.927 -13.167 1.00 90.31 251 LEU A N 1
ATOM 2054 C CA . LEU A 1 251 ? 5.447 16.044 -14.092 1.00 90.31 251 LEU A CA 1
ATOM 2055 C C . LEU A 1 251 ? 6.618 17.040 -14.068 1.00 90.31 251 LEU A C 1
ATOM 2057 O O . LEU A 1 251 ? 6.704 17.908 -14.930 1.00 90.31 251 LEU A O 1
ATOM 2061 N N . THR A 1 252 ? 7.543 16.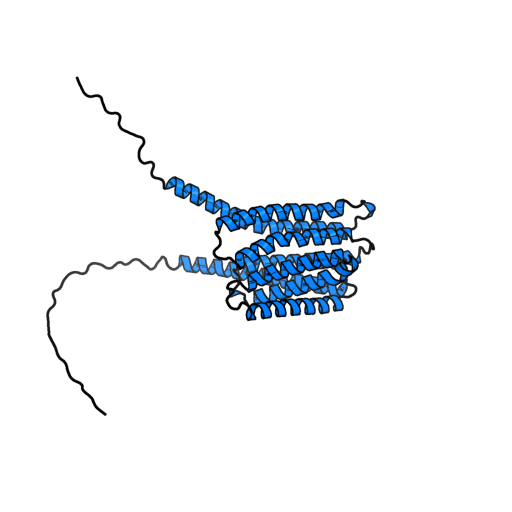907 -13.110 1.00 91.19 252 THR A N 1
ATOM 2062 C CA . THR A 1 252 ? 8.731 17.772 -13.011 1.00 91.19 252 THR A CA 1
ATOM 2063 C C . THR A 1 252 ? 9.866 17.379 -13.960 1.00 91.19 252 THR A C 1
ATOM 2065 O O . THR A 1 252 ? 10.793 18.166 -14.149 1.00 91.19 252 THR A O 1
ATOM 2068 N N . VAL A 1 253 ? 9.817 16.186 -14.572 1.00 89.12 253 VAL A N 1
ATOM 2069 C CA . VAL A 1 253 ? 10.821 15.769 -15.566 1.00 89.12 253 VAL A CA 1
ATOM 2070 C C . VAL A 1 253 ? 10.461 16.281 -16.969 1.00 89.12 253 VAL A C 1
ATOM 2072 O O . VAL A 1 253 ? 9.282 16.520 -17.243 1.00 89.12 253 VAL A O 1
ATOM 2075 N N . PRO A 1 254 ? 11.440 16.443 -17.883 1.00 89.94 254 PRO A N 1
ATOM 2076 C CA . PRO A 1 254 ? 11.174 16.869 -19.256 1.00 89.94 254 PRO A CA 1
ATOM 2077 C C . PRO A 1 254 ? 10.159 15.967 -19.966 1.00 89.94 254 PRO A C 1
ATOM 2079 O O . PRO A 1 254 ? 10.230 14.744 -19.849 1.00 89.94 254 PRO A O 1
ATOM 2082 N N . ALA A 1 255 ? 9.273 16.558 -20.773 1.00 88.12 255 ALA A N 1
ATOM 2083 C CA . ALA A 1 255 ? 8.196 15.835 -21.458 1.00 88.12 255 ALA A CA 1
ATOM 2084 C C . ALA A 1 255 ? 8.681 14.702 -22.383 1.00 88.12 255 ALA A C 1
ATOM 2086 O O . ALA A 1 255 ? 7.956 13.738 -22.610 1.00 88.12 255 ALA A O 1
ATOM 2087 N N . SER A 1 256 ? 9.926 14.769 -22.866 1.00 86.94 256 SER A N 1
ATOM 2088 C CA . SER A 1 256 ? 10.567 13.696 -23.638 1.00 86.94 256 SER A CA 1
ATOM 2089 C C . SER A 1 256 ? 10.745 12.388 -22.858 1.00 86.94 256 SER A C 1
ATOM 2091 O O . SER A 1 256 ? 10.965 11.346 -23.470 1.00 86.94 256 SER A O 1
ATOM 2093 N N . ARG A 1 257 ? 10.653 12.425 -21.522 1.00 85.88 257 ARG A N 1
ATOM 2094 C CA . ARG A 1 257 ? 10.729 11.249 -20.645 1.00 85.88 257 ARG A CA 1
ATOM 2095 C C . ARG A 1 257 ? 9.365 10.645 -20.312 1.00 85.88 257 ARG A C 1
ATOM 2097 O O . ARG A 1 257 ? 9.314 9.592 -19.679 1.00 85.88 257 ARG A O 1
ATOM 2104 N N . TYR A 1 258 ? 8.266 11.292 -20.697 1.00 89.69 258 TYR A N 1
ATOM 2105 C CA . TYR A 1 258 ? 6.928 10.783 -20.411 1.00 89.69 258 TYR A CA 1
ATOM 2106 C C . TYR A 1 258 ? 6.644 9.538 -21.251 1.00 89.69 258 TYR A C 1
ATOM 2108 O O . TYR A 1 258 ? 6.881 9.509 -22.456 1.00 89.69 258 TYR A O 1
ATOM 2116 N N . ASN A 1 259 ? 6.102 8.506 -20.610 1.00 89.19 259 ASN A N 1
ATOM 2117 C CA . ASN A 1 259 ? 5.739 7.250 -21.256 1.00 89.19 259 ASN A CA 1
ATOM 2118 C C . ASN A 1 259 ? 4.369 6.759 -20.767 1.00 89.19 259 ASN A C 1
ATOM 2120 O O . ASN A 1 259 ? 3.787 7.309 -19.829 1.00 89.19 259 ASN A O 1
ATOM 2124 N N . LEU A 1 260 ? 3.830 5.731 -21.426 1.00 89.62 260 LEU A N 1
ATOM 2125 C CA . LEU A 1 260 ? 2.507 5.196 -21.096 1.00 89.62 260 LEU A CA 1
ATOM 2126 C C . LEU A 1 260 ? 2.440 4.667 -19.653 1.00 89.62 260 LEU A C 1
ATOM 2128 O O . LEU A 1 260 ? 1.425 4.857 -18.985 1.00 89.62 260 LEU A O 1
ATOM 2132 N N . LEU A 1 261 ? 3.524 4.064 -19.151 1.00 89.81 261 LEU A N 1
ATOM 2133 C CA . LEU A 1 261 ? 3.601 3.574 -17.775 1.00 89.81 261 LEU A CA 1
ATOM 2134 C C . LEU A 1 261 ? 3.395 4.705 -16.759 1.00 89.81 261 LEU A C 1
ATOM 2136 O O . LEU A 1 261 ? 2.628 4.522 -15.818 1.00 89.81 261 LEU A O 1
ATOM 2140 N N . MET A 1 262 ? 4.002 5.879 -16.969 1.00 91.31 262 MET A N 1
ATOM 2141 C CA . MET A 1 262 ? 3.798 7.048 -16.104 1.00 91.31 262 MET A CA 1
ATOM 2142 C C . MET A 1 262 ? 2.311 7.397 -15.985 1.00 91.31 262 MET A C 1
ATOM 2144 O O . MET A 1 262 ? 1.790 7.523 -14.879 1.00 91.31 262 MET A O 1
ATOM 2148 N N . TRP A 1 263 ? 1.615 7.528 -17.116 1.00 91.44 263 TRP A N 1
ATOM 2149 C CA . TRP A 1 263 ? 0.199 7.902 -17.129 1.00 91.44 263 TRP A CA 1
ATOM 2150 C C . TRP A 1 263 ? -0.690 6.852 -16.473 1.00 91.44 263 TRP A C 1
ATOM 2152 O O . TRP A 1 263 ? -1.641 7.192 -15.769 1.00 91.44 263 TRP A O 1
ATOM 2162 N N . VAL A 1 264 ? -0.367 5.575 -16.660 1.00 91.44 264 VAL A N 1
ATOM 2163 C CA . VAL A 1 264 ? -1.081 4.471 -16.016 1.00 91.44 264 VAL A CA 1
ATOM 2164 C C . VAL A 1 264 ? -0.870 4.514 -14.509 1.00 91.44 264 VAL A C 1
ATOM 2166 O O . VAL A 1 264 ? -1.848 4.457 -13.771 1.00 91.44 264 VAL A O 1
ATOM 2169 N N . VAL A 1 265 ? 0.369 4.664 -14.037 1.00 90.44 265 VAL A N 1
ATOM 2170 C CA . VAL A 1 265 ? 0.677 4.754 -12.601 1.00 90.44 265 VAL A CA 1
ATOM 2171 C C . VAL A 1 265 ? -0.029 5.955 -11.968 1.00 90.44 265 VAL A C 1
ATOM 2173 O O . VAL A 1 265 ? -0.684 5.800 -10.940 1.00 90.44 265 VAL A O 1
ATOM 2176 N N . LEU A 1 266 ? 0.019 7.128 -12.607 1.00 91.81 266 LEU A N 1
ATOM 2177 C CA . LEU A 1 266 ? -0.662 8.331 -12.120 1.00 91.81 266 LEU A CA 1
ATOM 2178 C C . LEU A 1 266 ? -2.187 8.159 -12.074 1.00 91.81 266 LEU A C 1
ATOM 2180 O O . LEU A 1 266 ? -2.804 8.438 -11.049 1.00 91.81 266 LEU A O 1
ATOM 2184 N N . SER A 1 267 ? -2.801 7.687 -13.163 1.00 90.50 267 SER A N 1
ATOM 2185 C CA . SER A 1 267 ? -4.262 7.544 -13.255 1.00 90.50 267 SER A CA 1
ATOM 2186 C C . SER A 1 267 ? -4.807 6.482 -12.303 1.00 90.50 267 SER A C 1
ATOM 2188 O O . SER A 1 267 ? -5.794 6.720 -11.609 1.00 90.50 267 SER A O 1
ATOM 2190 N N . THR A 1 268 ? -4.147 5.327 -12.222 1.00 91.31 268 THR A N 1
ATOM 2191 C CA . THR A 1 268 ? -4.540 4.257 -11.298 1.00 91.31 268 THR A CA 1
ATOM 2192 C C . THR A 1 268 ? -4.279 4.634 -9.842 1.00 91.31 268 THR A C 1
ATOM 2194 O O . THR A 1 268 ? -5.127 4.370 -8.993 1.00 91.31 268 THR A O 1
ATOM 2197 N N . GLY A 1 269 ? -3.170 5.323 -9.554 1.00 88.75 269 GLY A N 1
ATOM 2198 C CA . GLY A 1 269 ? -2.902 5.889 -8.235 1.00 88.75 269 GLY A CA 1
ATOM 2199 C C . GLY A 1 269 ? -3.987 6.879 -7.816 1.00 88.75 269 GLY A C 1
ATOM 2200 O O . GLY A 1 269 ? -4.504 6.772 -6.708 1.00 88.75 269 GLY A O 1
ATOM 2201 N N . LEU A 1 270 ? -4.374 7.806 -8.700 1.00 90.38 270 LEU A N 1
ATOM 2202 C CA . LEU A 1 270 ? -5.441 8.778 -8.439 1.00 90.38 270 LEU A CA 1
ATOM 2203 C C . LEU A 1 270 ? -6.797 8.095 -8.217 1.00 90.38 270 LEU A C 1
ATOM 2205 O O . LEU A 1 270 ? -7.550 8.481 -7.325 1.00 90.38 270 LEU A O 1
ATOM 2209 N N . PHE A 1 271 ? -7.107 7.062 -9.003 1.00 89.38 271 PHE A N 1
ATOM 2210 C CA . PHE A 1 271 ? -8.320 6.269 -8.815 1.00 89.38 271 PHE A CA 1
ATOM 2211 C C . PHE A 1 271 ? -8.353 5.600 -7.434 1.00 89.38 271 PHE A C 1
ATOM 2213 O O . PHE A 1 271 ? -9.356 5.719 -6.729 1.00 89.38 271 PHE A O 1
ATOM 2220 N N . ASN A 1 272 ? -7.258 4.951 -7.021 1.00 88.44 272 ASN A N 1
ATOM 2221 C CA . ASN A 1 272 ? -7.170 4.328 -5.699 1.00 88.44 272 ASN A CA 1
ATOM 2222 C C . ASN A 1 272 ? -7.348 5.362 -4.578 1.00 88.44 272 ASN A C 1
ATOM 2224 O O . ASN A 1 272 ? -8.094 5.146 -3.627 1.00 88.44 272 ASN A O 1
ATOM 2228 N N . ASP A 1 273 ? -6.738 6.533 -4.744 1.00 89.50 273 ASP A N 1
ATOM 2229 C CA . ASP A 1 273 ? -6.860 7.648 -3.815 1.00 89.50 273 ASP A CA 1
ATOM 2230 C C . ASP A 1 273 ? -8.278 8.174 -3.657 1.00 89.50 273 ASP A C 1
ATOM 2232 O O . ASP A 1 273 ? -8.656 8.545 -2.547 1.00 89.50 273 ASP A O 1
ATOM 2236 N N . ILE A 1 274 ? -9.047 8.242 -4.745 1.00 88.38 274 ILE A N 1
ATOM 2237 C CA . ILE A 1 274 ? -10.451 8.659 -4.705 1.00 88.38 274 ILE A CA 1
ATOM 2238 C C . ILE A 1 274 ? -11.262 7.658 -3.882 1.00 88.38 274 ILE A C 1
ATOM 2240 O O . ILE A 1 274 ? -12.080 8.071 -3.059 1.00 88.38 274 ILE A O 1
ATOM 2244 N N . VAL A 1 275 ? -11.015 6.358 -4.067 1.00 86.31 275 VAL A N 1
ATOM 2245 C CA . VAL A 1 275 ? -11.674 5.302 -3.290 1.00 86.31 275 VAL A CA 1
ATOM 2246 C C . VAL A 1 275 ? -11.313 5.431 -1.809 1.00 86.31 275 VAL A C 1
ATOM 2248 O O . VAL A 1 275 ? -12.212 5.538 -0.971 1.00 86.31 275 VAL A O 1
ATOM 2251 N N . ASP A 1 276 ? -10.024 5.514 -1.481 1.00 85.25 276 ASP A N 1
ATOM 2252 C CA . ASP A 1 276 ? -9.556 5.647 -0.098 1.00 85.25 276 ASP A CA 1
ATOM 2253 C C . ASP A 1 276 ? -10.087 6.932 0.558 1.00 85.25 276 ASP A C 1
ATOM 2255 O O . ASP A 1 276 ? -10.623 6.899 1.671 1.00 85.25 276 ASP A O 1
ATOM 2259 N N . ALA A 1 277 ? -10.021 8.066 -0.146 1.00 87.19 277 ALA A N 1
ATOM 2260 C CA . ALA A 1 277 ? -10.535 9.342 0.339 1.00 87.19 277 ALA A CA 1
ATOM 2261 C C . ALA A 1 277 ? -12.051 9.301 0.559 1.00 87.19 277 ALA A C 1
ATOM 2263 O O . ALA A 1 277 ? -12.522 9.842 1.558 1.00 87.19 277 ALA A O 1
ATOM 2264 N N . ALA A 1 278 ? -12.818 8.638 -0.311 1.00 86.44 278 ALA A N 1
ATOM 2265 C CA . ALA A 1 278 ? -14.260 8.488 -0.137 1.00 86.44 278 ALA A CA 1
ATOM 2266 C C . ALA A 1 278 ? -14.596 7.715 1.149 1.00 86.44 278 ALA A C 1
ATOM 2268 O O . ALA A 1 278 ? -15.465 8.147 1.912 1.00 86.44 278 ALA A O 1
ATOM 2269 N N . PHE A 1 279 ? -13.878 6.625 1.444 1.00 82.12 279 PHE A N 1
ATOM 2270 C CA . PHE A 1 279 ? -14.062 5.870 2.688 1.00 82.12 279 PHE A CA 1
ATOM 2271 C C . PHE A 1 279 ? -13.670 6.682 3.929 1.00 82.12 279 PHE A C 1
ATOM 2273 O O . PHE A 1 279 ? -14.428 6.733 4.908 1.00 82.12 279 PHE A O 1
ATOM 2280 N N . GLN A 1 280 ? -12.514 7.350 3.892 1.00 83.56 280 GLN A N 1
ATOM 2281 C CA . GLN A 1 280 ? -12.048 8.178 5.005 1.00 83.56 280 GLN A CA 1
ATOM 2282 C C . GLN A 1 280 ? -12.998 9.357 5.267 1.00 83.56 280 GLN A C 1
ATOM 2284 O O . GLN A 1 280 ? -13.402 9.590 6.412 1.00 83.56 280 GLN A O 1
ATOM 2289 N N . LEU A 1 281 ? -13.424 10.051 4.208 1.00 84.88 281 LEU A N 1
ATOM 2290 C CA . LEU A 1 281 ? -14.338 11.184 4.291 1.00 84.88 281 LEU A CA 1
ATOM 2291 C C . LEU A 1 281 ? -15.722 10.749 4.772 1.00 84.88 281 LEU A C 1
ATOM 2293 O O . LEU A 1 281 ? -16.279 11.396 5.653 1.00 84.88 281 LEU A O 1
ATOM 2297 N N . HIS A 1 282 ? -16.250 9.620 4.289 1.00 84.25 282 HIS A N 1
ATOM 2298 C CA . HIS A 1 282 ? -17.514 9.072 4.784 1.00 84.25 282 HIS A CA 1
ATOM 2299 C C . HIS A 1 282 ? -17.466 8.817 6.302 1.00 84.25 282 HIS A C 1
ATOM 2301 O O . HIS A 1 282 ? -18.380 9.210 7.034 1.00 84.25 282 HIS A O 1
ATOM 2307 N N . SER A 1 283 ? -16.371 8.227 6.798 1.00 78.69 283 SER A N 1
ATOM 2308 C CA . SER A 1 283 ? -16.153 8.022 8.237 1.00 78.69 283 SER A CA 1
ATOM 2309 C C . SER A 1 283 ? -16.105 9.348 9.015 1.00 78.69 283 SER A C 1
ATOM 2311 O O . SER A 1 283 ? -16.716 9.455 10.084 1.00 78.69 283 SER A O 1
ATOM 2313 N N . LEU A 1 284 ? -15.390 10.357 8.504 1.00 81.06 284 LEU A N 1
ATOM 2314 C CA . LEU A 1 284 ? -15.279 11.672 9.148 1.00 81.06 284 LEU A CA 1
ATOM 2315 C C . LEU A 1 284 ? -16.619 12.424 9.144 1.00 81.06 284 LEU A C 1
ATOM 2317 O O . LEU A 1 284 ? -17.064 12.891 10.194 1.00 81.06 284 LEU A O 1
ATOM 2321 N N . CYS A 1 285 ? -17.308 12.485 8.003 1.00 82.31 285 CYS A N 1
ATOM 2322 C CA . CYS A 1 285 ? -18.608 13.141 7.863 1.00 82.31 285 CYS A CA 1
ATOM 2323 C C . CYS A 1 285 ? -19.648 12.545 8.812 1.00 82.31 285 CYS A C 1
ATOM 2325 O O . CYS A 1 285 ? -20.319 13.299 9.520 1.00 82.31 285 CYS A O 1
ATOM 2327 N N . LYS A 1 286 ? -19.732 11.210 8.905 1.00 78.56 286 LYS A N 1
ATOM 2328 C CA . LYS A 1 286 ? -20.637 10.535 9.846 1.00 78.56 286 LYS A CA 1
ATOM 2329 C C . LYS A 1 286 ? -20.383 10.978 11.290 1.00 78.56 286 LYS A C 1
ATOM 2331 O O . LYS A 1 286 ? -21.325 11.229 12.040 1.00 78.56 286 LYS A O 1
ATOM 2336 N N . HIS A 1 287 ? -19.120 11.118 11.690 1.00 76.25 287 HIS A N 1
ATOM 2337 C CA . HIS A 1 287 ? -18.769 11.571 13.036 1.00 76.25 287 HIS A CA 1
ATOM 2338 C C . HIS A 1 287 ? -19.192 13.027 13.295 1.00 76.25 287 HIS A C 1
ATOM 2340 O O . HIS A 1 287 ? -19.870 13.297 14.291 1.00 76.25 287 HIS A O 1
ATOM 2346 N N . TYR A 1 288 ? -18.847 13.955 12.399 1.00 76.06 288 TYR A N 1
ATOM 2347 C CA . TYR A 1 288 ? -19.173 15.373 12.582 1.00 76.06 288 TYR A CA 1
ATOM 2348 C C . TYR A 1 288 ? -20.680 15.653 12.501 1.00 76.06 288 TYR A C 1
ATOM 2350 O O . TYR A 1 288 ? -21.181 16.487 13.256 1.00 76.06 288 TYR A O 1
ATOM 2358 N N . GLN A 1 289 ? -21.423 14.915 11.671 1.00 73.31 289 GLN A N 1
ATOM 2359 C CA . GLN A 1 289 ? -22.888 14.971 11.648 1.00 73.31 289 GLN A CA 1
ATOM 2360 C C . GLN A 1 289 ? -23.488 14.533 12.990 1.00 73.31 289 GLN A C 1
ATOM 2362 O O . GLN A 1 289 ? -24.311 15.252 13.555 1.00 73.31 289 GLN A O 1
ATOM 2367 N N . HIS A 1 290 ? -23.032 13.409 13.555 1.00 68.12 290 HIS A N 1
ATOM 2368 C CA . HIS A 1 290 ? -23.487 12.966 14.877 1.00 68.12 290 HIS A CA 1
ATOM 2369 C C . HIS A 1 290 ? -23.132 13.960 15.990 1.00 68.12 290 HIS A C 1
ATOM 2371 O O . HIS A 1 290 ? -23.943 14.165 16.893 1.00 68.12 290 HIS A O 1
ATOM 2377 N N . LYS A 1 291 ? -21.955 14.597 15.938 1.00 66.88 291 LYS A N 1
ATOM 2378 C CA . LYS A 1 291 ? -21.565 15.623 16.917 1.00 66.88 291 LYS A CA 1
ATOM 2379 C C . LYS A 1 291 ? -22.445 16.868 16.806 1.00 66.88 291 LYS A C 1
ATOM 2381 O O . LYS A 1 291 ? -22.954 17.323 17.824 1.00 66.88 291 LYS A O 1
ATOM 2386 N N . LYS A 1 292 ? -22.699 17.360 15.588 1.00 64.06 292 LYS A N 1
ATOM 2387 C CA . LYS A 1 292 ? -23.609 18.491 15.344 1.00 64.06 292 LYS A CA 1
ATOM 2388 C C . LYS A 1 292 ? -25.020 18.197 15.861 1.00 64.06 292 LYS A C 1
ATOM 2390 O O . LYS A 1 292 ? -25.588 19.025 16.558 1.00 64.06 292 LYS A O 1
ATOM 2395 N N . LEU A 1 293 ? -25.552 17.004 15.587 1.00 58.09 293 LEU A N 1
ATOM 2396 C CA . LEU A 1 293 ? -26.863 16.580 16.090 1.00 58.09 293 LEU A CA 1
ATOM 2397 C C . LEU A 1 293 ? -26.903 16.483 17.622 1.00 58.09 293 LEU A C 1
ATOM 2399 O O . LEU A 1 293 ? -27.901 16.869 18.219 1.00 58.09 293 LEU A O 1
ATOM 2403 N N . ARG A 1 294 ? -25.827 16.015 18.274 1.00 58.03 294 ARG A N 1
ATOM 2404 C CA . ARG A 1 294 ? -25.743 16.002 19.746 1.00 58.03 294 ARG A CA 1
ATOM 2405 C C . ARG A 1 294 ? -25.694 17.401 20.342 1.00 58.03 294 ARG A C 1
ATOM 2407 O O . ARG A 1 294 ? -26.385 17.627 21.322 1.00 58.03 294 ARG A O 1
ATOM 2414 N N . VAL A 1 295 ? -24.905 18.309 19.769 1.00 58.12 295 VAL A N 1
ATOM 2415 C CA . VAL A 1 295 ? -24.834 19.705 20.231 1.00 58.12 295 VAL A CA 1
ATOM 2416 C C . VAL A 1 295 ? -26.210 20.357 20.107 1.00 58.12 295 VAL A C 1
ATOM 2418 O O . VAL A 1 295 ? -26.737 20.826 21.104 1.00 58.12 295 VAL A O 1
ATOM 2421 N N . LEU A 1 296 ? -26.862 20.232 18.947 1.00 52.06 296 LEU A N 1
ATOM 2422 C CA . LEU A 1 296 ? -28.222 20.744 18.742 1.00 52.06 296 LEU A CA 1
ATOM 2423 C C . LEU A 1 296 ? -29.250 20.121 19.706 1.00 52.06 296 LEU A C 1
ATOM 2425 O O . LEU A 1 296 ? -30.152 20.810 20.170 1.00 52.06 296 LEU A O 1
ATOM 2429 N N . ALA A 1 297 ? -29.123 18.832 20.034 1.00 52.22 297 ALA A N 1
ATOM 2430 C CA . ALA A 1 297 ? -30.008 18.159 20.986 1.00 52.22 297 ALA A CA 1
ATOM 2431 C C . ALA A 1 297 ? -29.734 18.531 22.456 1.00 52.22 297 ALA A C 1
ATOM 2433 O O . ALA A 1 297 ? -30.646 18.448 23.278 1.00 52.22 297 ALA A O 1
ATOM 2434 N N . ILE A 1 298 ? -28.497 18.904 22.798 1.00 58.53 298 ILE A N 1
ATOM 2435 C CA . ILE A 1 298 ? -28.127 19.429 24.119 1.00 58.53 298 ILE A CA 1
ATOM 2436 C C . ILE A 1 298 ? -28.628 20.868 24.250 1.00 58.53 298 ILE A C 1
ATOM 2438 O O . ILE A 1 298 ? -29.289 21.170 25.238 1.00 58.53 298 ILE A O 1
ATOM 2442 N N . ASP A 1 299 ? -28.422 21.706 23.231 1.00 55.72 299 ASP A N 1
ATOM 2443 C CA . ASP A 1 299 ? -28.914 23.088 23.192 1.00 55.72 299 ASP A CA 1
ATOM 2444 C C . ASP A 1 299 ? -30.449 23.143 23.270 1.00 55.72 299 ASP A C 1
ATOM 2446 O O . ASP A 1 299 ? -31.008 23.972 23.981 1.00 55.72 299 ASP A O 1
ATOM 2450 N N . ALA A 1 300 ? -31.145 22.195 22.631 1.00 54.47 300 ALA A N 1
ATOM 2451 C CA . ALA A 1 300 ? -32.601 22.058 22.731 1.00 54.47 300 ALA A CA 1
ATOM 2452 C C . ALA A 1 300 ? -33.099 21.539 24.098 1.00 54.47 300 ALA A C 1
ATOM 2454 O O . ALA A 1 300 ? -34.292 21.623 24.386 1.00 54.47 300 ALA A O 1
ATOM 2455 N N . LYS A 1 301 ? -32.216 20.976 24.935 1.00 48.09 301 LYS A N 1
ATOM 2456 C CA . LYS A 1 301 ? -32.532 20.464 26.280 1.00 48.09 301 LYS A CA 1
ATOM 2457 C C . LYS A 1 301 ? -32.138 21.416 27.408 1.00 48.09 301 LYS A C 1
ATOM 2459 O O . LYS A 1 301 ? -32.417 21.088 28.559 1.00 48.09 301 LYS A O 1
ATOM 2464 N N . ILE A 1 302 ? -31.525 22.567 27.120 1.00 46.06 302 ILE A N 1
ATOM 2465 C CA . ILE A 1 302 ? -31.348 23.628 28.116 1.00 46.06 302 ILE A CA 1
ATOM 2466 C C . ILE A 1 302 ? -32.718 24.302 28.283 1.00 46.06 302 ILE A C 1
ATOM 2468 O O . ILE A 1 302 ? -33.171 24.976 27.356 1.00 46.06 302 ILE A O 1
ATOM 2472 N N . PRO A 1 303 ? -33.424 24.122 29.416 1.00 44.28 303 PRO A N 1
ATOM 2473 C CA . PRO A 1 303 ? -34.663 24.841 29.629 1.00 44.28 303 PRO A CA 1
ATOM 2474 C C . PRO A 1 303 ? -34.326 26.327 29.715 1.00 44.28 303 PRO A C 1
ATOM 2476 O O . PRO A 1 303 ? -33.495 26.750 30.520 1.00 44.28 303 PRO A O 1
ATOM 2479 N N . MET A 1 304 ? -34.984 27.115 28.874 1.00 38.44 304 MET A N 1
ATOM 2480 C CA . MET A 1 304 ? -34.981 28.570 28.912 1.00 38.44 304 MET A CA 1
ATOM 2481 C C . MET A 1 304 ? -35.734 29.022 30.177 1.00 38.44 304 MET A C 1
ATOM 2483 O O . MET A 1 304 ? -36.857 29.510 30.111 1.00 38.44 304 MET A O 1
ATOM 2487 N N . HIS A 1 305 ? -35.160 28.779 31.358 1.00 39.69 305 HIS A N 1
ATOM 2488 C CA . HIS A 1 305 ? -35.691 29.270 32.621 1.00 39.69 305 HIS A CA 1
ATOM 2489 C C . HIS A 1 305 ? -35.028 30.603 32.982 1.00 39.69 305 HIS A C 1
ATOM 2491 O O . HIS A 1 305 ? -33.817 30.709 33.142 1.00 39.69 305 HIS A O 1
ATOM 2497 N N . SER A 1 306 ? -35.908 31.597 33.124 1.00 42.66 306 SER A N 1
ATOM 2498 C CA . SER A 1 306 ? -35.753 32.894 33.787 1.00 42.66 306 SER A CA 1
ATOM 2499 C C . SER A 1 306 ? -34.826 33.937 33.152 1.00 42.66 306 SER A C 1
ATOM 2501 O O . SER A 1 306 ? -33.718 34.193 33.611 1.00 42.66 306 SER A O 1
ATOM 2503 N N . THR A 1 307 ? -35.382 34.705 32.214 1.00 37.50 307 THR A N 1
ATOM 2504 C CA . THR A 1 307 ? -35.225 36.172 32.239 1.00 37.50 307 THR A CA 1
ATOM 2505 C C . THR A 1 307 ? -36.552 36.835 31.865 1.00 37.50 307 THR A C 1
ATOM 2507 O O . THR A 1 307 ? -36.664 37.569 30.896 1.00 37.50 307 THR A O 1
ATOM 2510 N N . ILE A 1 308 ? -37.595 36.537 32.638 1.00 40.09 308 ILE A N 1
ATOM 2511 C CA . ILE A 1 308 ? -38.716 37.462 32.822 1.00 40.09 308 ILE A CA 1
ATOM 2512 C C . ILE A 1 308 ? -38.826 37.634 34.332 1.00 40.09 308 ILE A C 1
ATOM 2514 O O . ILE A 1 308 ? -39.629 36.993 35.006 1.00 40.09 308 ILE A O 1
ATOM 2518 N N . ALA A 1 309 ? -37.903 38.428 34.878 1.00 37.28 309 ALA A N 1
ATOM 2519 C CA . ALA A 1 309 ? -38.120 39.038 36.173 1.00 37.28 309 ALA A CA 1
ATOM 2520 C C . ALA A 1 309 ? -39.260 40.037 35.978 1.00 37.28 309 ALA A C 1
ATOM 2522 O O . ALA A 1 309 ? -39.139 41.029 35.263 1.00 37.28 309 ALA A O 1
ATOM 2523 N N . THR A 1 310 ? -40.390 39.702 36.576 1.00 35.31 310 THR A N 1
ATOM 2524 C CA . THR A 1 310 ? -41.512 40.583 36.852 1.00 35.31 310 THR A CA 1
ATOM 2525 C C . THR A 1 310 ? -41.024 41.870 37.521 1.00 35.31 310 THR A C 1
ATOM 2527 O O . THR A 1 310 ? -40.813 41.896 38.731 1.00 35.31 310 THR A O 1
ATOM 2530 N N . THR A 1 311 ? -40.893 42.959 36.770 1.00 33.53 311 THR A N 1
ATOM 2531 C CA . THR A 1 311 ? -41.092 44.302 37.323 1.00 33.53 311 THR A CA 1
ATOM 2532 C C . THR A 1 311 ? -42.592 44.569 37.337 1.00 33.53 311 THR A C 1
ATOM 2534 O O . THR A 1 311 ? -43.138 45.150 36.408 1.00 33.53 311 THR A O 1
ATOM 2537 N N . ASN A 1 312 ? -43.259 44.085 38.386 1.00 35.69 312 ASN A N 1
ATOM 2538 C CA . ASN A 1 312 ? -44.518 44.651 38.857 1.00 35.69 312 ASN A CA 1
ATOM 2539 C C . ASN A 1 312 ? -44.206 45.370 40.169 1.00 35.69 312 ASN A C 1
ATOM 2541 O O . ASN A 1 312 ? -44.259 44.777 41.243 1.00 35.69 312 ASN A O 1
ATOM 2545 N N . LEU A 1 313 ? -43.858 46.644 40.057 1.00 36.97 313 LEU A N 1
ATOM 2546 C CA . LEU A 1 313 ? -44.076 47.627 41.106 1.00 36.97 313 LEU A CA 1
ATOM 2547 C C . LEU A 1 313 ? -44.867 48.740 40.436 1.00 36.97 313 LEU A C 1
ATOM 2549 O O . LEU A 1 313 ? -44.284 49.664 39.897 1.00 36.97 313 LEU A O 1
ATOM 2553 N N . ASP A 1 314 ? -46.182 48.549 40.392 1.00 34.09 314 ASP A N 1
ATOM 2554 C CA . ASP A 1 314 ? -47.155 49.633 40.301 1.00 34.09 314 ASP A CA 1
ATOM 2555 C C . ASP A 1 314 ? -48.499 49.120 40.827 1.00 34.09 314 ASP A C 1
ATOM 2557 O O . ASP A 1 314 ? -49.311 48.531 40.110 1.00 34.09 314 ASP A O 1
ATOM 2561 N N . LYS A 1 315 ? -48.705 49.327 42.131 1.00 36.66 315 LYS A N 1
ATOM 2562 C CA . LYS A 1 315 ? -50.012 49.622 42.722 1.00 36.66 315 LYS A CA 1
ATOM 2563 C C . LYS A 1 315 ? -49.816 50.608 43.880 1.00 36.66 315 LYS A C 1
ATOM 2565 O O . LYS A 1 315 ? -49.277 50.209 44.903 1.00 36.66 315 LYS A O 1
ATOM 2570 N N . ALA A 1 316 ? -50.304 51.829 43.642 1.00 33.69 316 ALA A N 1
ATOM 2571 C CA . ALA A 1 316 ? -50.906 52.798 44.569 1.00 33.69 316 ALA A CA 1
ATOM 2572 C C . ALA A 1 316 ? -50.112 53.202 45.828 1.00 33.69 316 ALA A C 1
ATOM 2574 O O . ALA A 1 316 ? -50.009 52.425 46.772 1.00 33.69 316 ALA A O 1
ATOM 2575 N N . ASP A 1 317 ? -49.593 54.434 45.856 1.00 33.19 317 ASP A N 1
ATOM 2576 C CA . ASP A 1 317 ? -50.334 55.644 46.270 1.00 33.19 317 ASP A CA 1
ATOM 2577 C C . ASP A 1 317 ? -49.746 56.900 45.598 1.00 33.19 317 ASP A C 1
ATOM 2579 O O . ASP A 1 317 ? -48.510 56.931 45.386 1.00 33.19 317 ASP A O 1
#

Foldseek 3Di:
DDDDDDDDDDDDDDDDDDDDDDDDDPDDDPPPPVVVVVVVVVVVVLVVLLVVLLVLLVVLLVLLLCLLVPQPPCSVLLQVLLVVLLVVLVVVLVVCCVVPVPQLLSLLLSLLVLLLVLLVVLVVQVVVHPVSSVSRNSSNVNSSLVNNVVCCVVVVVSDDSVRSSLSSNLSSLVSNLVSVLSNVVSVQPPVDCSLVSVLVSLLSNLCNLVSVLSSVCSRCVVDDPVVSLVSLVVSLVSSVVSNVCSLCSSVPDDPVNDDPSNVSSNVSSVVSVVSVCVVSVVVSVVVVVVVVVVVVVVVVPPPPPDDPPDPPDDDDD

Secondary structure (DSSP, 8-state):
----------------------------SSSSHHHHHHHHHHHHHHHHHHHHHHHHHHHHHHHHHHHHHHH-SSHHHHHHHHHHHHHHHHHHHHHHHHH-TT-TTHHHHHHHHHHHHHHHHHHHHHHH-HHHHHHHHHHHHHHHHHHHHHHHHHTTTTS-HHHHHHHHHHHHHHHHHHHHHHHHHTT---S--HHHHHHHHHHHHTHHHHHHHHHHHHH-TTS-HHHHHHHHHHHHHHHHHHHHHHHHGGGGS-GGG--HHHHHHHHHHHHHHHHHHHHHHHHHHHHHHHHHHHHHHHHTTS---------------

Radius of gyration: 31.3 Å; chains: 1; bounding box: 78×94×92 Å